Protein AF-D7C2W4-F1 (afdb_monomer)

Structure (mmCIF, N/CA/C/O backbone):
data_AF-D7C2W4-F1
#
_entry.id   AF-D7C2W4-F1
#
loop_
_atom_site.group_PDB
_atom_site.id
_atom_site.type_symbol
_atom_site.label_atom_id
_atom_site.label_alt_id
_atom_site.label_comp_id
_atom_site.label_asym_id
_atom_site.label_entity_id
_atom_site.label_seq_id
_atom_site.pdbx_PDB_ins_code
_atom_site.Cartn_x
_atom_site.Cartn_y
_atom_site.Cartn_z
_atom_site.occupancy
_atom_site.B_iso_or_equiv
_atom_site.auth_seq_id
_atom_site.auth_comp_id
_atom_site.auth_asym_id
_atom_site.auth_atom_id
_atom_site.pdbx_PDB_model_num
ATOM 1 N N . MET A 1 1 ? 2.433 -29.574 3.882 1.00 30.58 1 MET A N 1
ATOM 2 C CA . MET A 1 1 ? 3.858 -29.360 3.546 1.00 30.58 1 MET A CA 1
ATOM 3 C C . MET A 1 1 ? 4.180 -27.904 3.836 1.00 30.58 1 MET A C 1
ATOM 5 O O . MET A 1 1 ? 3.771 -27.047 3.065 1.00 30.58 1 MET A O 1
ATOM 9 N N . SER A 1 2 ? 4.820 -27.617 4.971 1.00 34.00 2 SER A N 1
ATOM 10 C CA . SER A 1 2 ? 5.251 -26.259 5.319 1.00 34.00 2 SER A CA 1
ATOM 11 C C . SER A 1 2 ? 6.522 -25.939 4.547 1.00 34.00 2 SER A C 1
ATOM 13 O O . SER A 1 2 ? 7.606 -26.386 4.912 1.00 34.00 2 SER A O 1
ATOM 15 N N . ALA A 1 3 ? 6.383 -25.214 3.438 1.00 36.75 3 ALA A N 1
ATOM 16 C CA . ALA A 1 3 ? 7.526 -24.566 2.820 1.00 36.75 3 ALA A CA 1
ATOM 17 C C . ALA A 1 3 ? 8.035 -23.517 3.812 1.00 36.75 3 ALA A C 1
ATOM 19 O O . ALA A 1 3 ? 7.289 -22.613 4.183 1.00 36.75 3 ALA A O 1
ATOM 20 N N . SER A 1 4 ? 9.279 -23.674 4.264 1.00 42.59 4 SER A N 1
ATOM 21 C CA . SER A 1 4 ? 10.029 -22.629 4.957 1.00 42.59 4 SER A CA 1
ATOM 22 C C . SER A 1 4 ? 9.944 -21.352 4.108 1.00 42.59 4 SER A C 1
ATOM 24 O O . SER A 1 4 ? 10.561 -21.260 3.045 1.00 42.59 4 SER A O 1
ATOM 26 N N . ARG A 1 5 ? 9.074 -20.412 4.505 1.00 52.00 5 ARG A N 1
ATOM 27 C CA . ARG A 1 5 ? 8.895 -19.122 3.828 1.00 52.00 5 ARG A CA 1
ATOM 28 C C . ARG A 1 5 ? 10.084 -18.252 4.220 1.00 52.00 5 ARG A C 1
ATOM 30 O O . ARG A 1 5 ? 10.086 -17.591 5.249 1.00 52.00 5 ARG A O 1
ATOM 37 N N . SER A 1 6 ? 11.134 -18.398 3.419 1.00 54.41 6 SER A N 1
ATOM 38 C CA . SER A 1 6 ? 12.443 -17.776 3.586 1.00 54.41 6 SER A CA 1
ATOM 39 C C . SER A 1 6 ? 12.387 -16.242 3.558 1.00 54.41 6 SER A C 1
ATOM 41 O O . SER A 1 6 ? 11.479 -15.636 2.992 1.00 54.41 6 SER A O 1
ATOM 43 N N . ILE A 1 7 ? 13.444 -15.665 4.128 1.00 55.28 7 ILE A N 1
ATOM 44 C CA . ILE A 1 7 ? 13.841 -14.258 4.277 1.00 55.28 7 ILE A CA 1
ATOM 45 C C . ILE A 1 7 ? 13.734 -13.416 2.991 1.00 55.28 7 ILE A C 1
ATOM 47 O O . ILE A 1 7 ? 13.634 -12.198 3.104 1.00 55.28 7 ILE A O 1
ATOM 51 N N . ASP A 1 8 ? 13.669 -14.059 1.823 1.00 70.06 8 ASP A N 1
ATOM 52 C CA . ASP A 1 8 ? 13.716 -13.446 0.490 1.00 70.06 8 ASP A CA 1
ATOM 53 C C . ASP A 1 8 ? 12.500 -13.800 -0.394 1.00 70.06 8 ASP A C 1
ATOM 55 O O . ASP A 1 8 ? 12.605 -13.926 -1.616 1.00 70.06 8 ASP A O 1
ATOM 59 N N . SER A 1 9 ? 11.321 -14.018 0.196 1.00 78.62 9 SER A N 1
ATOM 60 C CA . SER A 1 9 ? 10.117 -14.436 -0.545 1.00 78.62 9 SER A CA 1
ATOM 61 C C . SER A 1 9 ? 9.699 -13.468 -1.665 1.00 78.62 9 SER A C 1
ATOM 63 O O . SER A 1 9 ? 9.144 -13.913 -2.672 1.00 78.62 9 SER A O 1
ATOM 65 N N . TRP A 1 10 ? 10.044 -12.180 -1.563 1.00 85.31 10 TRP A N 1
ATOM 66 C CA . TRP A 1 10 ? 9.830 -11.192 -2.625 1.00 85.31 10 TRP A CA 1
ATOM 67 C C . TRP A 1 10 ? 10.613 -11.509 -3.915 1.00 85.31 10 TRP A C 1
ATOM 69 O O . TRP A 1 10 ? 10.126 -11.216 -5.004 1.00 85.31 10 TRP A O 1
ATOM 79 N N . GLN A 1 11 ? 11.777 -12.174 -3.837 1.00 85.75 11 GLN A N 1
ATOM 80 C CA . GLN A 1 11 ? 12.601 -12.519 -5.012 1.00 85.75 11 GLN A CA 1
ATOM 81 C C . GLN A 1 11 ? 11.909 -13.515 -5.954 1.00 85.75 11 GLN A C 1
ATOM 83 O O . GLN A 1 11 ? 12.292 -13.677 -7.114 1.00 85.75 11 GLN A O 1
ATOM 88 N N . GLN A 1 12 ? 10.893 -14.218 -5.455 1.00 86.88 12 GLN A N 1
ATOM 89 C CA . GLN A 1 12 ? 10.131 -15.199 -6.222 1.00 86.88 12 GLN A CA 1
ATOM 90 C C . GLN A 1 12 ? 8.934 -14.574 -6.950 1.00 86.88 12 GLN A C 1
ATOM 92 O O . GLN A 1 12 ? 8.284 -15.246 -7.756 1.00 86.88 12 GLN A O 1
ATOM 97 N N . VAL A 1 13 ? 8.635 -13.298 -6.695 1.00 88.31 13 VAL A N 1
ATOM 98 C CA . VAL A 1 13 ? 7.484 -12.605 -7.270 1.00 88.31 13 VAL A CA 1
ATOM 99 C C . VAL A 1 13 ? 7.771 -12.249 -8.724 1.00 88.31 13 VAL A C 1
ATOM 101 O O . VAL A 1 13 ? 8.472 -11.293 -9.015 1.00 88.31 13 VAL A O 1
ATOM 104 N N . LYS A 1 14 ? 7.207 -13.020 -9.657 1.00 88.06 14 LYS A N 1
ATOM 105 C CA . LYS A 1 14 ? 7.398 -12.818 -11.108 1.00 88.06 14 LYS A CA 1
ATOM 106 C C . LYS A 1 14 ? 6.118 -12.464 -11.864 1.00 88.06 14 LYS A C 1
ATOM 108 O O . LYS A 1 14 ? 6.144 -12.305 -13.079 1.00 88.06 14 LYS A O 1
ATOM 113 N N . SER A 1 15 ? 4.985 -12.400 -11.172 1.00 89.56 15 SER A N 1
ATOM 114 C CA . SER A 1 15 ? 3.666 -12.219 -11.779 1.00 89.56 15 SER A CA 1
ATOM 115 C C . SER A 1 15 ? 2.687 -11.592 -10.794 1.00 89.56 15 SER A C 1
ATOM 117 O O . SER A 1 15 ? 2.918 -11.631 -9.584 1.00 89.56 15 SER A O 1
ATOM 119 N N . ARG A 1 16 ? 1.547 -11.114 -11.307 1.00 90.38 16 ARG A N 1
ATOM 120 C CA . ARG A 1 16 ? 0.426 -10.624 -10.494 1.00 90.38 16 ARG A CA 1
ATOM 121 C C . ARG A 1 16 ? -0.010 -11.631 -9.428 1.00 90.38 16 ARG A C 1
ATOM 123 O O . ARG A 1 16 ? -0.173 -11.275 -8.269 1.00 90.38 16 ARG A O 1
ATOM 130 N N . GLN A 1 17 ? -0.147 -12.905 -9.805 1.00 90.25 17 GLN A N 1
ATOM 131 C CA . GLN A 1 17 ? -0.534 -13.967 -8.868 1.00 90.25 17 GLN A CA 1
ATOM 132 C C . GLN A 1 17 ? 0.556 -14.242 -7.822 1.00 90.25 17 GLN A C 1
ATOM 134 O O . GLN A 1 17 ? 0.249 -14.477 -6.657 1.00 90.25 17 GLN A O 1
ATOM 139 N N . GLY A 1 18 ? 1.834 -14.154 -8.210 1.00 91.56 18 GLY A N 1
ATOM 140 C CA . GLY A 1 18 ? 2.944 -14.216 -7.258 1.00 91.56 18 GLY A CA 1
ATOM 141 C C . GLY A 1 18 ? 2.918 -13.054 -6.262 1.00 91.56 18 GLY A C 1
ATOM 142 O O . GLY A 1 18 ? 3.154 -13.263 -5.076 1.00 91.56 18 GLY A O 1
ATOM 143 N N . PHE A 1 19 ? 2.574 -11.851 -6.725 1.00 92.12 19 PHE A N 1
ATOM 144 C CA . PHE A 1 19 ? 2.467 -10.667 -5.876 1.00 92.12 19 PHE A CA 1
ATOM 145 C C . PHE A 1 19 ? 1.274 -10.754 -4.914 1.00 92.12 19 PHE A C 1
ATOM 147 O O . PHE A 1 19 ? 1.441 -10.514 -3.722 1.00 92.12 19 PHE A O 1
ATOM 154 N N . ALA A 1 20 ? 0.105 -11.207 -5.378 1.00 92.12 20 ALA A N 1
ATOM 155 C CA . ALA A 1 20 ? -1.048 -11.473 -4.512 1.00 92.12 20 ALA A CA 1
ATOM 156 C C . ALA A 1 20 ? -0.730 -12.516 -3.421 1.00 92.12 20 ALA A C 1
ATOM 158 O O . ALA A 1 20 ? -1.073 -12.335 -2.250 1.00 92.12 20 ALA A O 1
ATOM 159 N N . ALA A 1 21 ? -0.017 -13.591 -3.777 1.00 92.19 21 ALA A N 1
ATOM 160 C CA . ALA A 1 21 ? 0.430 -14.593 -2.811 1.00 92.19 21 ALA A CA 1
ATOM 161 C C . ALA A 1 21 ? 1.436 -14.018 -1.798 1.00 92.19 21 ALA A C 1
ATOM 163 O O . ALA A 1 21 ? 1.406 -14.385 -0.622 1.00 92.19 21 ALA A O 1
ATOM 164 N N . TYR A 1 22 ? 2.303 -13.103 -2.238 1.00 92.38 22 TYR A N 1
ATOM 165 C CA . TYR A 1 22 ? 3.242 -12.400 -1.370 1.00 92.38 22 TYR A CA 1
ATOM 166 C C . TYR A 1 22 ? 2.536 -11.444 -0.396 1.00 92.38 22 TYR A C 1
ATOM 168 O O . TYR A 1 22 ? 2.820 -11.497 0.797 1.00 92.38 22 TYR A O 1
ATOM 176 N N . LEU A 1 23 ? 1.556 -10.657 -0.852 1.00 93.25 23 LEU A N 1
ATOM 177 C CA . LEU A 1 23 ? 0.717 -9.825 0.022 1.00 93.25 23 LEU A CA 1
ATOM 178 C C . LEU A 1 23 ? -0.034 -10.670 1.061 1.00 93.25 23 LEU A C 1
ATOM 180 O O . LEU A 1 23 ? -0.018 -10.348 2.245 1.00 93.25 23 LEU A O 1
ATOM 184 N N . SER A 1 24 ? -0.604 -11.806 0.644 1.00 92.19 24 SER A N 1
ATOM 185 C CA . SER A 1 24 ? -1.259 -12.754 1.561 1.00 92.19 24 SER A CA 1
ATOM 186 C C . SER A 1 24 ? -0.286 -13.305 2.608 1.00 92.19 24 SER A C 1
ATOM 188 O O . SER A 1 24 ? -0.649 -13.511 3.763 1.00 92.19 24 SER A O 1
ATOM 190 N N . PHE A 1 25 ? 0.967 -13.560 2.219 1.00 90.62 25 PHE A N 1
ATOM 191 C CA . PHE A 1 25 ? 2.012 -13.936 3.166 1.00 90.62 25 PHE A CA 1
ATOM 192 C C . PHE A 1 25 ? 2.306 -12.807 4.158 1.00 90.62 25 PHE A C 1
ATOM 194 O O . PHE A 1 25 ? 2.362 -13.087 5.352 1.00 90.62 25 PHE A O 1
ATOM 201 N N . LEU A 1 26 ? 2.455 -11.563 3.690 1.00 90.62 26 LEU A N 1
ATOM 202 C CA . LEU A 1 26 ? 2.695 -10.411 4.560 1.00 90.62 26 LEU A CA 1
ATOM 203 C C . LEU A 1 26 ? 1.539 -10.166 5.536 1.00 90.62 26 LEU A C 1
ATOM 205 O O . LEU A 1 26 ? 1.807 -9.827 6.682 1.00 90.62 26 LEU A O 1
ATOM 209 N N . ALA A 1 27 ? 0.287 -10.378 5.122 1.00 90.31 27 ALA A N 1
ATOM 210 C CA . ALA A 1 27 ? -0.876 -10.285 6.005 1.00 90.31 27 ALA A CA 1
ATOM 211 C C . ALA A 1 27 ? -0.781 -11.281 7.176 1.00 90.31 27 ALA A C 1
ATOM 213 O O . ALA A 1 27 ? -0.889 -10.889 8.334 1.00 90.31 27 ALA A O 1
ATOM 214 N N . VAL A 1 28 ? -0.480 -12.553 6.887 1.00 88.00 28 VAL A N 1
ATOM 215 C CA . VAL A 1 28 ? -0.304 -13.590 7.922 1.00 88.00 28 VAL A CA 1
ATOM 216 C C . VAL A 1 28 ? 0.910 -13.301 8.814 1.00 88.00 28 VAL A C 1
ATOM 218 O O . VAL A 1 28 ? 0.850 -13.486 10.026 1.00 88.00 28 VAL A O 1
ATOM 221 N N . ASP A 1 29 ? 2.017 -12.841 8.231 1.00 86.56 29 ASP A N 1
ATOM 222 C CA . ASP A 1 29 ? 3.242 -12.492 8.965 1.00 86.56 29 ASP A CA 1
ATOM 223 C C . ASP A 1 29 ? 3.021 -11.285 9.902 1.00 86.56 29 ASP A C 1
ATOM 225 O O . ASP A 1 29 ? 3.464 -11.290 11.051 1.00 86.56 29 ASP A O 1
ATOM 229 N N . CYS A 1 30 ? 2.267 -10.283 9.438 1.00 87.25 30 CYS A N 1
ATOM 230 C CA . CYS A 1 30 ? 1.789 -9.140 10.219 1.00 87.25 30 CYS A CA 1
ATOM 231 C C . CYS A 1 30 ? 0.919 -9.592 11.399 1.00 87.25 30 CYS A C 1
ATOM 233 O O . CYS A 1 30 ? 1.156 -9.174 12.534 1.00 87.25 30 CYS A O 1
ATOM 235 N N . GLU A 1 31 ? -0.048 -10.481 11.156 1.00 87.38 31 GLU A N 1
ATOM 236 C CA . GLU A 1 31 ? -0.972 -10.975 12.182 1.00 87.38 3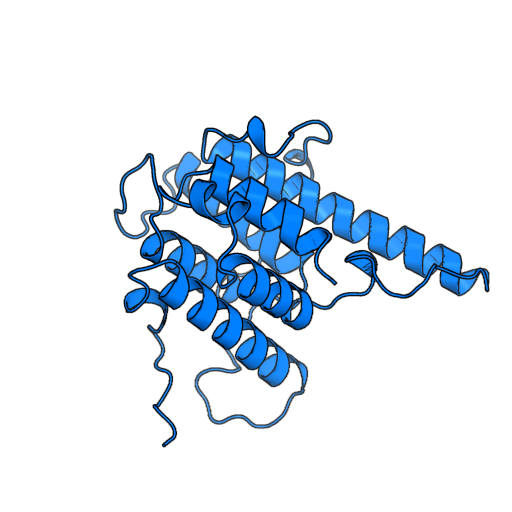1 GLU A CA 1
ATOM 237 C C . GLU A 1 31 ? -0.210 -11.724 13.282 1.00 87.38 31 GLU A C 1
ATOM 239 O O . GLU A 1 31 ? -0.378 -11.446 14.473 1.00 87.38 31 GLU A O 1
ATOM 244 N N . GLN A 1 32 ? 0.711 -12.607 12.884 1.00 83.44 32 GLN A N 1
ATOM 245 C CA . GLN A 1 32 ? 1.591 -13.317 13.810 1.00 83.44 32 GLN A CA 1
ATOM 246 C C . GLN A 1 32 ? 2.421 -12.342 14.646 1.00 83.44 32 GLN A C 1
ATOM 248 O O . GLN A 1 32 ? 2.460 -12.470 15.872 1.00 83.44 32 GLN A O 1
ATOM 253 N N . ALA A 1 33 ? 3.012 -11.321 14.017 1.00 79.25 33 ALA A N 1
ATOM 254 C CA . ALA A 1 33 ? 3.793 -10.318 14.728 1.00 79.25 33 ALA A CA 1
ATOM 255 C C . ALA A 1 33 ? 2.967 -9.496 15.727 1.00 79.25 33 ALA A C 1
ATOM 257 O O . ALA A 1 33 ? 3.461 -9.179 16.815 1.00 79.25 33 ALA A O 1
ATOM 258 N N . CYS A 1 34 ? 1.716 -9.176 15.397 1.00 78.62 34 CYS A N 1
ATOM 259 C CA . CYS A 1 34 ? 0.779 -8.485 16.284 1.00 78.62 34 CYS A CA 1
ATOM 260 C C . CYS A 1 34 ? 0.306 -9.361 17.452 1.00 78.62 34 CYS A C 1
ATOM 262 O O . CYS A 1 34 ? 0.159 -8.856 18.562 1.00 78.62 34 CYS A O 1
ATOM 264 N N . SER A 1 35 ? 0.108 -10.662 17.225 1.00 75.12 35 SER A N 1
ATOM 265 C CA . SER A 1 35 ? -0.422 -11.594 18.231 1.00 75.12 35 SER A CA 1
ATOM 266 C C . SER A 1 35 ? 0.542 -11.904 19.384 1.00 75.12 35 SER A C 1
ATOM 268 O O . SER A 1 35 ? 0.122 -12.466 20.395 1.00 75.12 35 SER A O 1
ATOM 270 N N . GLY A 1 36 ? 1.832 -11.571 19.246 1.00 62.69 36 GLY A N 1
ATOM 271 C CA . GLY A 1 36 ? 2.850 -11.857 20.261 1.00 62.69 36 GLY A CA 1
ATOM 272 C C . GLY A 1 36 ? 3.058 -13.352 20.530 1.00 62.69 36 GLY A C 1
ATOM 273 O O . GLY A 1 36 ? 3.712 -13.699 21.509 1.00 62.69 36 GLY A O 1
ATOM 274 N N . GLN A 1 37 ? 2.502 -14.234 19.691 1.00 56.16 37 GLN A N 1
ATOM 275 C CA . GLN A 1 37 ? 2.808 -15.656 19.742 1.00 56.16 37 GLN A CA 1
ATOM 276 C C . GLN A 1 37 ? 4.297 -15.841 19.448 1.00 56.16 37 GLN A C 1
ATOM 278 O O . GLN A 1 37 ? 4.822 -15.214 18.525 1.00 56.16 37 GLN A O 1
ATOM 283 N N . ASP A 1 38 ? 4.955 -16.694 20.237 1.00 48.78 38 ASP A N 1
ATOM 284 C CA . ASP A 1 38 ? 6.340 -17.140 20.054 1.00 48.78 38 ASP A CA 1
ATOM 285 C C . ASP A 1 38 ? 6.480 -17.885 18.714 1.00 48.78 38 ASP A C 1
ATOM 287 O O . ASP A 1 38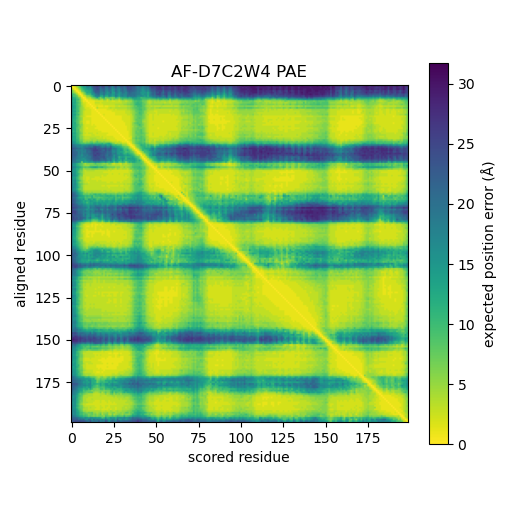 ? 6.623 -19.107 18.661 1.00 48.78 38 ASP A O 1
ATOM 291 N N . ALA A 1 39 ? 6.378 -17.175 17.594 1.00 50.16 39 ALA A N 1
ATOM 292 C CA . ALA A 1 39 ? 6.759 -17.728 16.314 1.00 50.16 39 ALA A CA 1
ATOM 293 C C . ALA A 1 39 ? 8.287 -17.773 16.285 1.00 50.16 39 ALA A C 1
ATOM 295 O O . ALA A 1 39 ? 8.960 -16.797 16.635 1.00 50.16 39 ALA A O 1
ATOM 296 N N . GLU A 1 40 ? 8.824 -18.935 15.911 1.00 48.72 40 GLU A N 1
ATOM 297 C CA . GLU A 1 40 ? 10.263 -19.158 15.857 1.00 48.72 40 GLU A CA 1
ATOM 298 C C . GLU A 1 40 ? 10.947 -18.012 15.089 1.00 48.72 40 GLU A C 1
ATOM 300 O O . GLU A 1 40 ? 10.524 -17.668 13.977 1.00 48.72 40 GLU A O 1
ATOM 305 N N . PRO A 1 41 ? 12.007 -17.403 15.654 1.00 46.06 41 PRO A N 1
ATOM 306 C CA . PRO A 1 41 ? 12.867 -16.496 14.910 1.00 46.06 41 PRO A CA 1
ATOM 307 C C . PRO A 1 41 ? 13.270 -17.167 13.585 1.00 46.06 41 PRO A C 1
ATOM 309 O O . PRO A 1 41 ? 13.744 -18.305 13.612 1.00 46.06 41 PRO A O 1
ATOM 312 N N . PRO A 1 42 ? 13.091 -16.491 12.431 1.00 50.94 42 PRO A N 1
ATOM 313 C CA . PRO A 1 42 ? 13.488 -15.092 12.266 1.00 50.94 42 PRO A CA 1
ATOM 314 C C . PRO A 1 42 ? 12.442 -14.155 11.620 1.00 50.94 42 PRO A C 1
ATOM 316 O O . PRO A 1 42 ? 12.816 -13.065 11.183 1.00 50.94 42 PRO A O 1
ATOM 319 N N . THR A 1 43 ? 11.168 -14.540 11.496 1.00 53.69 43 THR A N 1
ATOM 320 C CA . THR A 1 43 ? 10.177 -13.762 10.716 1.00 53.69 43 THR A CA 1
ATOM 321 C C . THR A 1 43 ? 9.452 -12.670 11.515 1.00 53.69 43 THR A C 1
ATOM 323 O O . THR A 1 43 ? 9.325 -11.550 11.025 1.00 53.69 43 THR A O 1
ATOM 326 N N . VAL A 1 44 ? 9.091 -12.917 12.779 1.00 51.22 44 VAL A N 1
ATOM 327 C CA . VAL A 1 44 ? 8.278 -11.984 13.595 1.00 51.22 44 VAL A CA 1
ATOM 328 C C . VAL A 1 44 ? 9.015 -10.704 14.024 1.00 51.22 44 VAL A C 1
ATOM 330 O O . VAL A 1 44 ? 8.400 -9.653 14.207 1.00 51.22 44 VAL A O 1
ATOM 333 N N . SER A 1 45 ? 10.346 -10.740 14.141 1.00 57.16 45 SER A N 1
ATOM 334 C CA . SER A 1 45 ? 11.165 -9.610 14.618 1.00 57.16 45 SER A CA 1
ATOM 335 C C . SER A 1 45 ? 11.435 -8.521 13.572 1.00 57.16 45 SER A C 1
ATOM 337 O O . SER A 1 45 ? 12.164 -7.570 13.850 1.00 57.16 45 SER A O 1
ATOM 339 N N . ARG A 1 46 ? 10.877 -8.650 12.365 1.00 66.50 46 ARG A N 1
ATOM 340 C CA . ARG A 1 46 ? 11.204 -7.785 11.225 1.00 66.50 46 ARG A CA 1
ATOM 341 C C . ARG A 1 46 ? 10.305 -6.570 11.070 1.00 66.50 46 ARG A C 1
ATOM 343 O O . ARG A 1 46 ? 10.751 -5.581 10.501 1.00 66.50 46 ARG A O 1
ATOM 350 N N . TRP A 1 47 ? 9.069 -6.629 11.554 1.00 81.38 47 TRP A N 1
ATOM 351 C CA . TRP A 1 47 ? 8.129 -5.521 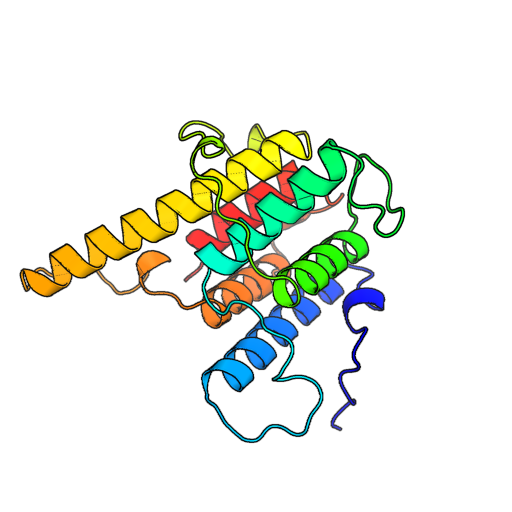11.401 1.00 81.38 47 TRP A CA 1
ATOM 352 C C . TRP A 1 47 ? 8.498 -4.364 12.325 1.00 81.38 47 TRP A C 1
ATOM 354 O O . TRP A 1 47 ? 8.378 -4.462 13.546 1.00 81.38 47 TRP A O 1
ATOM 364 N N . THR A 1 48 ? 8.920 -3.255 11.724 1.00 80.38 48 THR A N 1
ATOM 365 C CA . THR A 1 48 ? 9.230 -1.999 12.428 1.00 80.38 48 THR A CA 1
ATOM 366 C C . THR A 1 48 ? 8.008 -1.095 12.613 1.00 80.38 48 THR A C 1
ATOM 368 O O . THR A 1 48 ? 8.044 -0.171 13.422 1.00 80.38 48 THR A O 1
ATOM 371 N N . ASN A 1 49 ? 6.924 -1.368 11.884 1.00 78.94 49 ASN A N 1
ATOM 372 C CA . ASN A 1 49 ? 5.611 -0.737 11.992 1.00 78.94 49 ASN A CA 1
ATOM 373 C C . ASN A 1 49 ? 4.528 -1.801 11.748 1.00 78.94 49 ASN A C 1
ATOM 375 O O . ASN A 1 49 ? 4.811 -2.822 11.128 1.00 78.94 49 ASN A O 1
ATOM 379 N N . ARG A 1 50 ? 3.321 -1.612 12.289 1.00 86.81 50 ARG A N 1
ATOM 380 C CA . ARG A 1 50 ? 2.224 -2.604 12.210 1.00 86.81 50 ARG A CA 1
ATOM 381 C C . ARG A 1 50 ? 0.864 -1.954 11.933 1.00 86.81 50 ARG A C 1
ATOM 383 O O . ARG A 1 50 ? -0.180 -2.524 12.232 1.00 86.81 50 ARG A O 1
ATOM 390 N N . THR A 1 51 ? 0.888 -0.739 11.399 1.00 90.00 51 THR A N 1
ATOM 391 C CA . THR A 1 51 ? -0.290 0.075 11.089 1.00 90.00 51 THR A CA 1
ATOM 392 C C . THR A 1 51 ? -0.255 0.484 9.619 1.00 90.00 51 THR A C 1
ATOM 394 O O . THR A 1 51 ? 0.811 0.491 8.998 1.00 90.00 51 THR A O 1
ATOM 397 N N . ILE A 1 52 ? -1.419 0.799 9.046 1.00 91.50 52 ILE A N 1
ATOM 398 C CA . ILE A 1 52 ? -1.543 1.179 7.629 1.00 91.50 52 ILE A CA 1
ATOM 399 C C . ILE A 1 52 ? -0.795 2.491 7.363 1.00 91.50 52 ILE A C 1
ATOM 401 O O . ILE A 1 52 ? 0.024 2.551 6.447 1.00 91.50 52 ILE A O 1
ATOM 405 N N . ASP A 1 53 ? -0.987 3.510 8.205 1.00 91.50 53 ASP A N 1
ATOM 406 C CA . ASP A 1 53 ? -0.245 4.773 8.124 1.00 91.50 53 ASP A CA 1
ATOM 407 C C . ASP A 1 53 ? 1.267 4.565 8.283 1.00 91.50 53 ASP A C 1
ATOM 409 O O . ASP A 1 53 ? 2.051 5.151 7.539 1.00 91.50 53 ASP A O 1
ATOM 413 N N . GLY A 1 54 ? 1.689 3.686 9.197 1.00 91.06 54 GLY A N 1
ATOM 414 C CA . GLY A 1 54 ? 3.094 3.364 9.418 1.00 91.06 54 GLY A CA 1
ATOM 415 C C . GLY A 1 54 ? 3.744 2.760 8.174 1.00 91.06 54 GLY A C 1
ATOM 416 O O . GLY A 1 54 ? 4.840 3.177 7.791 1.00 91.06 54 GLY A O 1
ATOM 417 N N . LEU A 1 55 ? 3.053 1.833 7.503 1.00 91.62 55 LEU A N 1
ATOM 418 C CA . LEU A 1 55 ? 3.516 1.257 6.243 1.00 91.62 55 LEU A CA 1
ATOM 419 C C . LEU A 1 55 ? 3.594 2.336 5.152 1.00 91.62 55 LEU A C 1
ATOM 421 O O . LEU A 1 55 ? 4.620 2.465 4.482 1.00 91.62 55 LEU A O 1
ATOM 425 N N . LEU A 1 56 ? 2.544 3.145 4.996 1.00 92.88 56 LEU A N 1
ATOM 426 C CA . LEU A 1 56 ? 2.490 4.202 3.983 1.00 92.88 56 LEU A CA 1
ATOM 427 C C . LEU A 1 56 ? 3.602 5.244 4.191 1.00 92.88 56 LEU A C 1
ATOM 429 O O . LEU A 1 56 ? 4.309 5.571 3.240 1.00 92.88 56 LEU A O 1
ATOM 433 N N . TRP A 1 57 ? 3.851 5.695 5.424 1.00 91.75 57 TRP A N 1
ATOM 434 C CA . TRP A 1 57 ? 4.950 6.614 5.742 1.00 91.75 57 TRP A CA 1
ATOM 435 C C . TRP A 1 57 ? 6.337 5.991 5.552 1.00 91.75 57 TRP A C 1
ATOM 437 O O . TRP A 1 57 ? 7.269 6.669 5.110 1.00 91.75 57 TRP A O 1
ATOM 447 N N . GLY A 1 58 ? 6.496 4.696 5.837 1.00 89.81 58 GLY A N 1
ATOM 448 C CA . GLY A 1 58 ? 7.720 3.972 5.493 1.00 89.81 58 GLY A CA 1
ATOM 449 C C . GLY A 1 58 ? 7.963 3.962 3.981 1.00 89.81 58 GLY A C 1
ATOM 450 O O . GLY A 1 58 ? 9.087 4.184 3.526 1.00 89.81 58 GLY A O 1
ATOM 451 N N . TRP A 1 59 ? 6.901 3.814 3.191 1.00 90.06 59 TRP A N 1
ATOM 452 C CA . TRP A 1 59 ? 6.976 3.875 1.734 1.00 90.06 59 TRP A CA 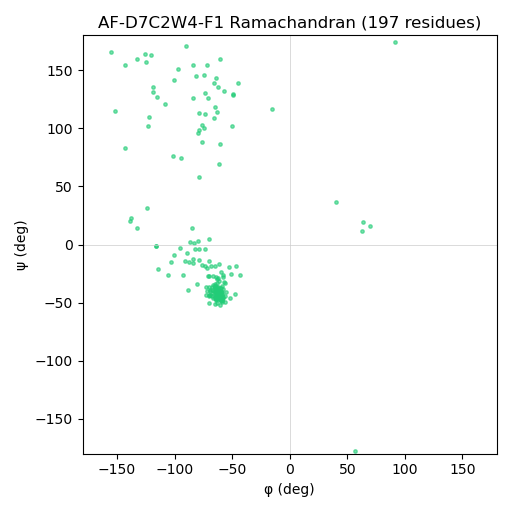1
ATOM 453 C C . TRP A 1 59 ? 7.276 5.288 1.212 1.00 90.06 59 TRP A C 1
ATOM 455 O O . TRP A 1 59 ? 8.118 5.448 0.327 1.00 90.06 59 TRP A O 1
ATOM 465 N N . VAL A 1 60 ? 6.687 6.331 1.809 1.00 89.88 60 VAL A N 1
ATOM 466 C CA . VAL A 1 60 ? 7.003 7.745 1.520 1.00 89.88 60 VAL A CA 1
ATOM 467 C C . VAL A 1 60 ? 8.492 8.032 1.720 1.00 89.88 60 VAL A C 1
ATOM 469 O O . VAL A 1 60 ? 9.122 8.681 0.877 1.00 89.88 60 VAL A O 1
ATOM 472 N N . ARG A 1 61 ? 9.068 7.535 2.821 1.00 87.00 61 ARG A N 1
ATOM 473 C CA . ARG A 1 61 ? 10.498 7.669 3.120 1.00 87.00 61 ARG A CA 1
ATOM 474 C C . ARG A 1 61 ? 11.356 6.980 2.059 1.00 87.00 61 ARG A C 1
ATOM 476 O O . ARG A 1 61 ? 12.302 7.593 1.569 1.00 87.00 61 ARG A O 1
ATOM 483 N N . LEU A 1 62 ? 11.008 5.746 1.692 1.00 86.50 62 LEU A N 1
ATOM 484 C CA . LEU A 1 62 ? 11.716 4.969 0.672 1.00 86.50 62 LEU A CA 1
ATOM 485 C C . LEU A 1 62 ? 11.733 5.690 -0.687 1.00 86.50 62 LEU A C 1
ATOM 487 O O . LEU A 1 62 ? 12.780 5.825 -1.322 1.00 86.50 62 LEU A O 1
ATOM 491 N N . LEU A 1 63 ? 10.576 6.197 -1.123 1.00 85.38 63 LEU A N 1
ATOM 492 C CA . LEU A 1 63 ? 10.455 6.932 -2.384 1.00 85.38 63 LEU A CA 1
ATOM 493 C C . LEU A 1 63 ? 11.250 8.247 -2.356 1.00 85.38 63 LEU A C 1
ATOM 495 O O . LEU A 1 63 ? 11.879 8.595 -3.353 1.00 85.38 63 LEU A O 1
ATOM 499 N N . GLY A 1 64 ? 11.291 8.942 -1.215 1.00 81.69 64 GLY A N 1
ATOM 500 C CA . GLY A 1 64 ? 12.099 10.153 -1.033 1.00 81.69 64 GLY A CA 1
ATOM 501 C C . GLY A 1 64 ? 13.601 9.892 -1.111 1.00 81.69 64 GLY A C 1
ATOM 502 O O . GLY A 1 64 ? 14.305 10.583 -1.843 1.00 81.69 64 GLY A O 1
ATOM 503 N N . GLY A 1 65 ? 14.082 8.842 -0.438 1.00 74.75 65 GLY A N 1
ATOM 504 C CA . GLY A 1 65 ? 15.493 8.449 -0.476 1.00 74.75 65 GLY A CA 1
ATOM 505 C C . GLY A 1 65 ? 15.991 8.156 -1.895 1.00 74.75 65 GLY A C 1
ATOM 506 O O . GLY A 1 65 ? 17.094 8.569 -2.262 1.00 74.75 65 GLY A O 1
ATOM 507 N N . ARG A 1 66 ? 15.143 7.532 -2.727 1.00 70.25 66 ARG A N 1
ATOM 508 C CA . ARG A 1 66 ? 15.411 7.335 -4.162 1.00 70.25 66 ARG A CA 1
ATOM 509 C C . ARG A 1 66 ? 15.499 8.651 -4.935 1.00 70.25 66 ARG A C 1
ATOM 511 O O . ARG A 1 66 ? 16.391 8.801 -5.764 1.00 70.25 66 ARG A O 1
ATOM 518 N N . LEU A 1 67 ? 14.586 9.592 -4.684 1.00 69.75 67 LEU A N 1
ATOM 519 C CA . LEU A 1 67 ? 14.572 10.893 -5.367 1.00 69.75 67 LEU A CA 1
ATOM 520 C C . LEU A 1 67 ? 15.813 11.733 -5.042 1.00 69.75 67 LEU A C 1
ATOM 522 O O . LEU A 1 67 ? 16.342 12.396 -5.931 1.00 69.75 67 LEU A O 1
ATOM 526 N N . ASP A 1 68 ? 16.292 11.660 -3.802 1.00 76.12 68 ASP A N 1
ATOM 527 C CA . ASP A 1 68 ? 17.469 12.402 -3.339 1.00 76.12 68 ASP A CA 1
ATOM 528 C C . ASP A 1 68 ? 18.792 11.652 -3.606 1.00 76.12 68 ASP A C 1
ATOM 530 O O . ASP A 1 68 ? 19.867 12.129 -3.241 1.00 76.12 68 ASP A O 1
ATOM 534 N N . GLY A 1 69 ? 18.734 10.471 -4.241 1.00 66.25 69 GLY A N 1
ATOM 535 C CA . GLY A 1 69 ? 19.904 9.653 -4.587 1.00 66.25 69 GLY A CA 1
ATOM 536 C C . GLY A 1 69 ? 20.615 9.019 -3.386 1.00 66.25 69 GLY A C 1
ATOM 537 O O . GLY A 1 69 ? 21.757 8.580 -3.508 1.00 66.25 69 GLY A O 1
ATOM 538 N N . THR A 1 70 ? 19.959 8.984 -2.226 1.00 64.19 70 THR A N 1
ATOM 539 C CA . THR A 1 70 ? 20.518 8.462 -0.966 1.00 64.19 70 THR A CA 1
ATOM 540 C C . THR A 1 70 ? 20.241 6.977 -0.755 1.00 64.19 70 THR A C 1
ATOM 542 O O . THR A 1 70 ? 20.895 6.358 0.082 1.00 64.19 70 THR A O 1
ATOM 545 N N . ASP A 1 71 ? 19.321 6.398 -1.532 1.00 64.56 71 ASP A N 1
ATOM 546 C CA . ASP A 1 71 ? 18.946 4.989 -1.448 1.00 64.56 71 ASP A CA 1
ATOM 547 C C . ASP A 1 71 ? 19.135 4.290 -2.806 1.00 64.56 71 ASP A C 1
ATOM 549 O O . ASP A 1 71 ? 18.346 4.456 -3.741 1.00 64.56 71 ASP A O 1
ATOM 553 N N . LEU A 1 72 ? 20.232 3.536 -2.933 1.00 53.94 72 LEU A N 1
ATOM 554 C CA . LEU A 1 72 ? 20.583 2.748 -4.119 1.00 53.94 72 LEU A CA 1
ATOM 555 C C . LEU A 1 72 ? 20.080 1.314 -3.941 1.00 53.94 72 LEU A C 1
ATOM 557 O O . LEU A 1 72 ? 20.856 0.402 -3.655 1.00 53.94 72 LEU A O 1
ATOM 561 N N . LEU A 1 73 ? 18.775 1.103 -4.076 1.00 52.84 73 LEU A N 1
ATOM 562 C CA . LEU A 1 73 ? 18.213 -0.247 -4.037 1.00 52.84 73 LEU A CA 1
ATOM 563 C C . LEU A 1 73 ? 17.986 -0.812 -5.439 1.00 52.84 73 LEU A C 1
ATOM 565 O O . LEU A 1 73 ? 17.728 -0.051 -6.368 1.00 52.84 73 LEU A O 1
ATOM 569 N N . HIS A 1 74 ? 18.075 -2.148 -5.527 1.00 47.84 74 HIS A N 1
ATOM 570 C CA . HIS A 1 74 ? 18.004 -3.015 -6.715 1.00 47.84 74 HIS A CA 1
ATOM 571 C C . HIS A 1 74 ? 17.440 -2.335 -7.973 1.00 47.84 74 HIS A C 1
ATOM 573 O O . HIS A 1 74 ? 16.277 -1.923 -7.999 1.00 47.84 74 HIS A O 1
ATOM 579 N N . GLU A 1 75 ? 18.288 -2.242 -9.004 1.00 45.06 75 GLU A N 1
ATOM 580 C CA . GLU A 1 75 ? 17.952 -1.735 -10.335 1.00 45.06 75 GLU A CA 1
ATOM 581 C C . GLU A 1 75 ? 16.848 -2.588 -10.981 1.00 45.06 75 GLU A C 1
ATOM 583 O O . GLU A 1 75 ? 17.102 -3.515 -11.744 1.00 45.06 75 GLU A O 1
ATOM 588 N N . GLU A 1 76 ? 15.598 -2.247 -10.696 1.00 53.38 76 GLU A N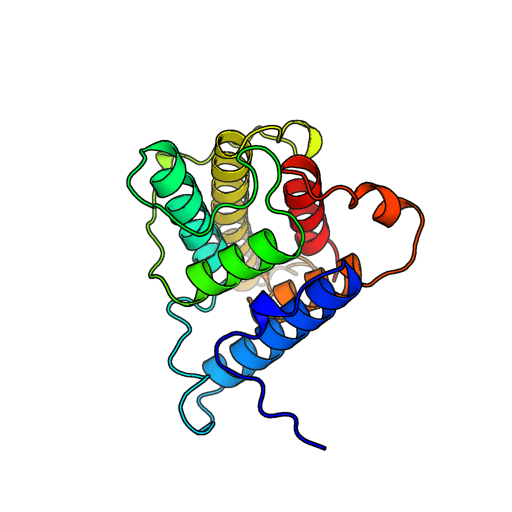 1
ATOM 589 C CA . GLU A 1 76 ? 14.509 -2.396 -11.653 1.00 53.38 76 GLU A CA 1
ATOM 590 C C . GLU A 1 76 ? 14.238 -1.018 -12.256 1.00 53.38 76 GLU A C 1
ATOM 592 O O . GLU A 1 76 ? 14.403 0.005 -11.584 1.00 53.38 76 GLU A O 1
ATOM 597 N N . ALA A 1 77 ? 13.937 -1.004 -13.556 1.00 49.94 77 ALA A N 1
ATOM 598 C CA . ALA A 1 77 ? 14.011 0.168 -14.417 1.00 49.94 77 ALA A CA 1
ATOM 599 C C . ALA A 1 77 ? 13.400 1.439 -13.771 1.00 49.94 77 ALA A C 1
ATOM 601 O O . ALA A 1 77 ? 12.337 1.352 -13.147 1.00 49.94 77 ALA A O 1
ATOM 602 N N . PRO A 1 78 ? 14.034 2.622 -13.930 1.00 50.69 78 PRO A N 1
ATOM 603 C CA . PRO A 1 78 ? 13.634 3.873 -13.272 1.00 50.69 78 PRO A CA 1
ATOM 604 C C . PRO A 1 78 ? 12.157 4.264 -13.465 1.00 50.69 78 PRO A C 1
ATOM 606 O O . PRO A 1 78 ? 11.618 5.080 -12.717 1.00 50.69 78 PRO A O 1
ATOM 609 N N . ASP A 1 79 ? 11.502 3.698 -14.476 1.00 52.69 79 ASP A N 1
ATOM 610 C CA . ASP A 1 79 ? 10.142 3.982 -14.895 1.00 52.69 79 ASP A CA 1
ATOM 611 C C . ASP A 1 79 ? 9.103 2.925 -14.475 1.00 52.69 79 ASP A C 1
ATOM 613 O O . ASP A 1 79 ? 7.908 3.230 -14.538 1.00 52.69 79 ASP A O 1
ATOM 617 N N . ARG A 1 80 ? 9.489 1.706 -14.051 1.00 58.75 80 ARG A N 1
ATOM 618 C CA . ARG A 1 80 ? 8.536 0.622 -13.722 1.00 58.75 80 ARG A CA 1
ATOM 619 C C . ARG A 1 80 ? 9.099 -0.339 -12.672 1.00 58.75 80 ARG A C 1
ATOM 621 O O . ARG A 1 80 ? 10.025 -1.083 -12.983 1.00 58.75 80 ARG A O 1
ATOM 628 N N . PRO A 1 81 ? 8.504 -0.420 -11.470 1.00 66.56 81 PRO A N 1
ATOM 629 C CA . PRO A 1 81 ? 9.007 -1.293 -10.418 1.00 66.56 81 PRO A CA 1
ATOM 630 C C . PRO A 1 81 ? 8.731 -2.778 -10.665 1.00 66.56 81 PRO A C 1
ATOM 632 O O . PRO A 1 81 ? 9.107 -3.568 -9.819 1.00 66.56 81 PRO A O 1
ATOM 635 N N . GLY A 1 82 ? 8.016 -3.168 -11.730 1.00 83.00 82 GLY A N 1
ATOM 636 C CA . GLY A 1 82 ? 7.628 -4.565 -11.943 1.00 83.00 82 GLY A CA 1
ATOM 637 C C . GLY A 1 82 ? 6.836 -5.161 -10.767 1.00 83.00 82 GLY A C 1
ATOM 638 O O . GLY A 1 82 ? 6.513 -4.492 -9.787 1.00 83.00 82 GLY A O 1
ATOM 639 N N . TRP A 1 83 ? 6.488 -6.446 -10.851 1.00 87.69 83 TRP A N 1
ATOM 640 C CA . TRP A 1 83 ? 5.898 -7.144 -9.700 1.00 87.69 83 TRP A CA 1
ATOM 641 C C . TRP A 1 83 ? 6.948 -7.427 -8.617 1.00 87.69 83 TRP A C 1
ATOM 643 O O . TRP A 1 83 ? 6.654 -7.334 -7.425 1.00 87.69 83 TRP A O 1
ATOM 653 N N . GLN A 1 84 ? 8.174 -7.749 -9.036 1.00 87.44 84 GLN A N 1
ATOM 654 C CA . GLN A 1 84 ? 9.278 -8.078 -8.141 1.00 87.44 84 GLN A CA 1
ATOM 655 C C . GLN A 1 84 ? 9.776 -6.846 -7.378 1.00 87.44 84 GLN A C 1
ATOM 657 O O . GLN A 1 84 ? 9.845 -6.887 -6.149 1.00 87.44 84 GLN A O 1
ATOM 662 N N . GLY A 1 85 ? 10.053 -5.733 -8.058 1.00 85.75 85 GLY A N 1
ATOM 663 C CA . GLY A 1 85 ? 10.478 -4.500 -7.404 1.00 85.75 85 GLY A CA 1
ATOM 664 C C . GLY A 1 85 ? 9.386 -3.867 -6.538 1.00 85.75 85 GLY A C 1
ATOM 665 O O . GLY A 1 85 ? 9.709 -3.235 -5.533 1.00 85.75 85 GLY A O 1
ATOM 666 N N . LEU A 1 86 ? 8.098 -4.080 -6.837 1.00 88.88 86 LEU A N 1
ATOM 667 C CA . LEU A 1 86 ? 7.009 -3.711 -5.923 1.00 88.88 86 LEU A CA 1
ATOM 668 C C . LEU A 1 86 ? 7.029 -4.562 -4.640 1.00 88.88 86 LEU A C 1
ATOM 670 O O . LEU A 1 86 ? 6.952 -4.018 -3.538 1.00 88.88 86 LEU A O 1
ATOM 674 N N . ALA A 1 87 ? 7.197 -5.883 -4.761 1.00 89.56 87 ALA A N 1
ATOM 675 C CA . ALA A 1 87 ? 7.344 -6.775 -3.608 1.00 89.56 87 ALA A CA 1
ATOM 676 C C . ALA A 1 87 ? 8.572 -6.424 -2.752 1.00 89.56 87 ALA A C 1
ATOM 678 O O . ALA A 1 87 ? 8.495 -6.421 -1.523 1.00 89.56 87 ALA A O 1
ATOM 679 N N . TYR A 1 88 ? 9.680 -6.075 -3.405 1.00 86.75 88 TYR A N 1
ATOM 680 C CA . TYR A 1 88 ? 10.907 -5.619 -2.764 1.00 86.75 88 TYR A CA 1
ATOM 681 C C . TYR A 1 88 ? 10.716 -4.318 -1.970 1.00 86.75 88 TYR A C 1
ATOM 683 O O . TYR A 1 88 ? 11.192 -4.201 -0.839 1.00 86.75 88 TYR A O 1
ATOM 691 N N . GLN A 1 89 ? 10.000 -3.338 -2.534 1.00 87.69 89 GLN A N 1
ATOM 692 C CA . GLN A 1 89 ? 9.686 -2.097 -1.821 1.00 87.69 89 GLN A CA 1
ATOM 693 C C . GLN A 1 89 ? 8.896 -2.388 -0.545 1.00 87.69 89 GLN A C 1
ATOM 695 O O . GLN A 1 89 ? 9.273 -1.904 0.518 1.00 87.69 89 GLN A O 1
ATOM 700 N N . LEU A 1 90 ? 7.868 -3.240 -0.615 1.00 90.06 90 LEU A N 1
ATOM 701 C CA . LEU A 1 90 ? 7.102 -3.641 0.569 1.00 90.06 90 LEU A CA 1
ATOM 702 C C . LEU A 1 90 ? 7.963 -4.384 1.603 1.00 90.06 90 LEU A C 1
ATOM 704 O O . LEU A 1 90 ? 7.824 -4.136 2.800 1.00 90.06 90 LEU A O 1
ATOM 708 N N . ASP A 1 91 ? 8.881 -5.248 1.157 1.00 87.88 91 ASP A N 1
ATOM 709 C CA . ASP A 1 91 ? 9.838 -5.931 2.041 1.00 87.88 91 ASP A CA 1
ATOM 710 C C . ASP A 1 91 ? 10.775 -4.951 2.770 1.00 87.88 91 ASP A C 1
ATOM 712 O O . ASP A 1 91 ? 11.059 -5.086 3.963 1.00 87.88 91 ASP A O 1
ATOM 716 N N . THR A 1 92 ? 11.224 -3.918 2.063 1.00 85.81 92 THR A N 1
ATOM 717 C CA . THR A 1 92 ? 12.086 -2.873 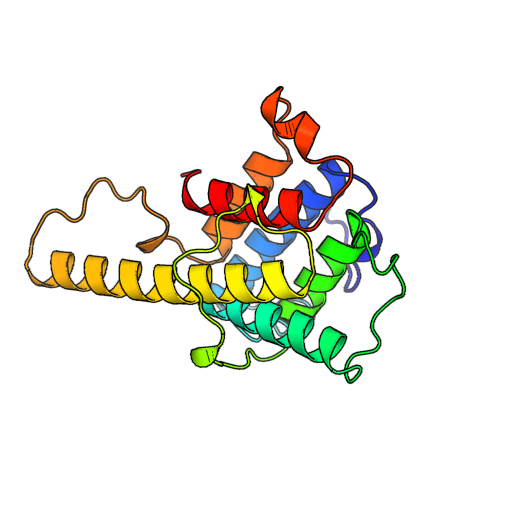2.627 1.00 85.81 92 THR A CA 1
ATOM 718 C C . THR A 1 92 ? 11.314 -2.008 3.623 1.00 85.81 92 THR A C 1
ATOM 720 O O . THR A 1 92 ? 11.798 -1.720 4.719 1.00 85.81 92 THR A O 1
ATOM 723 N N . VAL A 1 93 ? 10.084 -1.623 3.275 1.00 88.00 93 VAL A N 1
ATOM 724 C CA . VAL A 1 93 ? 9.223 -0.778 4.112 1.00 88.00 93 VAL A CA 1
ATOM 725 C C . VAL A 1 93 ? 8.845 -1.477 5.414 1.00 88.00 93 VAL A C 1
ATOM 727 O O . VAL A 1 93 ? 8.909 -0.852 6.471 1.00 88.00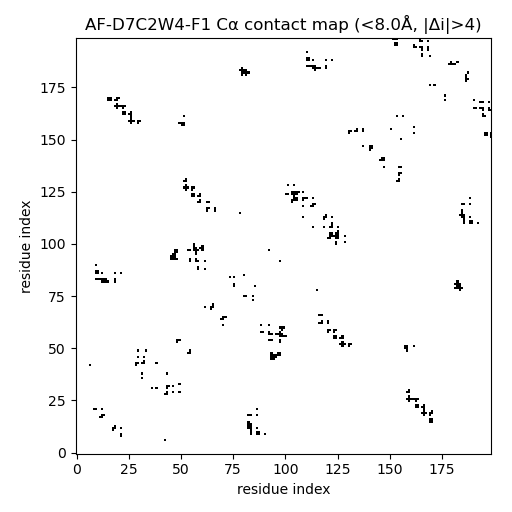 93 VAL A O 1
ATOM 730 N N . ARG A 1 94 ? 8.506 -2.775 5.390 1.00 85.88 94 ARG A N 1
ATOM 731 C CA . ARG A 1 94 ? 8.184 -3.502 6.633 1.00 85.88 94 ARG A CA 1
ATOM 732 C C . ARG A 1 94 ? 9.364 -3.544 7.611 1.00 85.88 94 ARG A C 1
ATOM 734 O O . ARG A 1 94 ? 9.156 -3.521 8.824 1.00 85.88 94 ARG A O 1
ATOM 741 N N . THR A 1 95 ? 10.595 -3.560 7.096 1.00 82.06 95 THR A N 1
ATOM 742 C CA . THR A 1 95 ? 11.830 -3.707 7.887 1.00 82.06 95 THR A CA 1
ATOM 743 C C . THR A 1 95 ? 12.518 -2.395 8.252 1.00 82.06 95 THR A C 1
ATOM 745 O O . THR A 1 95 ? 13.492 -2.409 9.004 1.00 82.06 95 THR A O 1
ATOM 748 N N . THR A 1 96 ? 11.998 -1.258 7.789 1.00 76.81 96 THR A N 1
ATOM 749 C CA . THR A 1 96 ? 12.604 0.060 8.005 1.00 76.81 96 THR A CA 1
ATOM 750 C C . THR A 1 96 ? 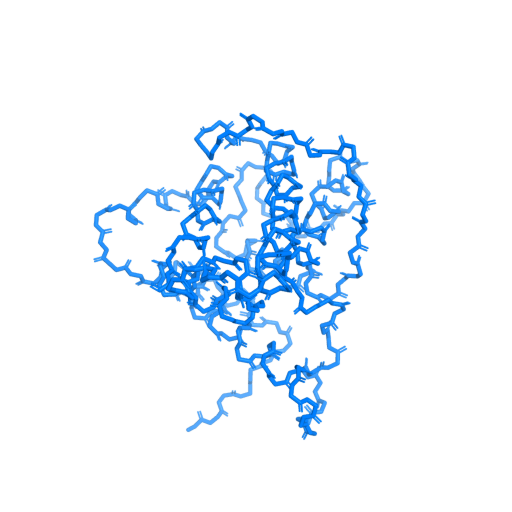11.666 0.971 8.783 1.00 76.81 96 THR A C 1
ATOM 752 O O . THR A 1 96 ? 10.507 1.145 8.414 1.00 76.81 96 THR A O 1
ATOM 755 N N . SER A 1 97 ? 12.178 1.619 9.835 1.00 75.25 97 SER A N 1
ATOM 756 C CA . SER A 1 97 ? 11.374 2.543 10.638 1.00 75.25 97 SER A CA 1
ATOM 757 C C . SER A 1 97 ? 10.777 3.671 9.782 1.00 75.25 97 SER A C 1
ATOM 759 O O . SER A 1 97 ? 11.518 4.324 9.028 1.00 75.25 97 SER A O 1
ATOM 761 N N . PRO A 1 98 ? 9.470 3.957 9.923 1.00 73.62 98 PRO A N 1
ATOM 762 C CA . PRO A 1 98 ? 8.827 5.017 9.162 1.00 73.62 98 PRO A CA 1
ATOM 763 C C . PRO A 1 98 ? 9.421 6.382 9.520 1.00 73.62 98 PRO A C 1
ATOM 765 O O . PRO A 1 98 ? 9.792 6.643 10.665 1.00 73.62 98 PRO A O 1
ATOM 768 N N . GLY A 1 99 ? 9.547 7.250 8.517 1.00 70.50 99 GLY A N 1
ATOM 769 C CA . GLY A 1 99 ? 9.880 8.660 8.706 1.00 70.50 99 GLY A CA 1
ATOM 770 C C . GLY A 1 99 ? 8.642 9.499 8.420 1.00 70.50 99 GLY A C 1
ATOM 771 O O . GLY A 1 99 ? 8.112 9.426 7.316 1.00 70.50 99 GLY A O 1
ATOM 772 N N . LEU A 1 100 ? 8.178 10.278 9.397 1.00 70.69 100 LEU A N 1
ATOM 773 C CA . LEU A 1 100 ? 7.008 11.140 9.229 1.00 70.69 100 LEU A CA 1
ATOM 774 C C . LEU A 1 100 ? 7.416 12.465 8.582 1.00 70.69 100 LEU A C 1
ATOM 776 O O . LEU A 1 100 ? 8.292 13.165 9.092 1.00 70.69 100 LEU A O 1
ATOM 780 N N . ASN A 1 101 ? 6.759 12.829 7.481 1.00 73.12 101 ASN A N 1
ATOM 781 C CA . ASN A 1 101 ? 6.895 14.150 6.874 1.00 73.12 101 ASN A CA 1
ATOM 782 C C . ASN A 1 101 ? 5.551 14.631 6.312 1.00 73.12 101 ASN A C 1
ATOM 784 O O . ASN A 1 101 ? 5.274 14.521 5.118 1.00 73.12 101 ASN A O 1
ATOM 788 N N . PHE A 1 102 ? 4.730 15.199 7.194 1.00 68.00 102 PHE A N 1
ATOM 789 C CA . PHE A 1 102 ? 3.381 15.681 6.882 1.00 68.00 102 PHE A CA 1
ATOM 790 C C . PHE A 1 102 ? 3.335 16.798 5.827 1.00 68.00 102 PHE A C 1
ATOM 792 O O . PHE A 1 102 ? 2.287 17.028 5.237 1.00 68.00 102 PHE A O 1
ATOM 799 N N . VAL A 1 103 ? 4.460 17.464 5.536 1.00 74.50 103 VAL A N 1
ATOM 800 C CA . VAL A 1 103 ? 4.544 18.512 4.499 1.00 74.50 103 VAL A CA 1
ATOM 801 C C . VAL A 1 103 ? 4.373 17.935 3.086 1.00 74.50 103 VAL A C 1
ATOM 803 O O . VAL A 1 103 ? 4.087 18.673 2.149 1.00 74.50 103 VAL A O 1
ATOM 806 N N . LEU A 1 104 ? 4.552 16.620 2.916 1.00 75.81 104 LEU A N 1
ATOM 807 C CA . LEU A 1 104 ? 4.447 15.947 1.619 1.00 75.81 104 LEU A CA 1
ATOM 808 C C . LEU A 1 104 ? 3.017 15.571 1.215 1.00 75.81 104 LEU A C 1
ATOM 810 O O . LEU A 1 104 ? 2.814 15.242 0.047 1.00 75.81 104 LEU A O 1
ATOM 814 N N . ALA A 1 105 ? 2.060 15.577 2.145 1.00 72.94 105 ALA A N 1
ATOM 815 C CA . ALA A 1 105 ? 0.680 15.219 1.842 1.00 72.94 105 ALA A CA 1
ATOM 816 C C . ALA A 1 105 ? 0.025 16.316 0.988 1.00 72.94 105 ALA A C 1
ATOM 818 O O . ALA A 1 105 ? 0.024 17.489 1.364 1.00 72.94 105 ALA A O 1
ATOM 819 N N . ASP A 1 106 ? -0.532 15.925 -0.157 1.00 71.94 106 ASP A N 1
ATOM 820 C CA . ASP A 1 106 ? -1.269 16.805 -1.064 1.00 71.94 106 ASP A CA 1
ATOM 821 C C . ASP A 1 106 ? -2.686 16.251 -1.245 1.00 71.94 106 ASP A C 1
ATOM 823 O O . ASP A 1 106 ? -2.885 15.193 -1.849 1.00 71.94 106 ASP A O 1
ATOM 827 N N . SER A 1 107 ? -3.682 16.947 -0.696 1.00 61.22 107 SER A N 1
ATOM 828 C CA . SER A 1 107 ? -5.070 16.477 -0.632 1.00 61.22 107 SER A CA 1
ATOM 829 C C . SER A 1 107 ? -5.793 16.436 -1.987 1.00 61.22 107 SER A C 1
ATOM 831 O O . SER A 1 107 ? -6.992 16.180 -2.006 1.00 61.22 107 SER A O 1
ATOM 833 N N . GLY A 1 108 ? -5.109 16.728 -3.101 1.00 67.19 108 GLY A N 1
ATOM 834 C CA . GLY A 1 108 ? -5.700 16.757 -4.443 1.00 67.19 108 GLY A CA 1
ATOM 835 C C . GLY A 1 108 ? -5.175 15.729 -5.447 1.00 67.19 108 GLY A C 1
ATOM 836 O O . GLY A 1 108 ? -5.648 15.748 -6.574 1.00 67.19 108 GLY A O 1
ATOM 837 N N . THR A 1 109 ? -4.204 14.874 -5.100 1.00 77.06 109 THR A N 1
ATOM 838 C CA . THR A 1 109 ? -3.652 13.909 -6.076 1.00 77.06 109 THR A CA 1
ATOM 839 C C . THR A 1 109 ? -4.581 12.708 -6.242 1.00 77.06 109 THR A C 1
ATOM 841 O O . THR A 1 109 ? -4.715 11.898 -5.323 1.00 77.06 109 THR A O 1
ATOM 844 N N . GLU A 1 110 ? -5.175 12.556 -7.424 1.00 84.44 110 GLU A N 1
ATOM 845 C CA . GLU A 1 110 ? -5.992 11.387 -7.768 1.00 84.44 110 GLU A CA 1
ATOM 846 C C . GLU A 1 110 ? -5.124 10.209 -8.266 1.00 84.44 110 GLU A C 1
ATOM 848 O O . GLU A 1 110 ? -4.023 10.414 -8.796 1.00 84.44 110 GLU A O 1
ATOM 853 N N . PRO A 1 111 ? -5.575 8.943 -8.133 1.00 82.88 111 PRO A N 1
ATOM 854 C CA . PRO A 1 111 ? -4.786 7.777 -8.542 1.00 82.88 111 PRO A CA 1
ATOM 855 C C . PRO A 1 111 ? -4.342 7.788 -10.013 1.00 82.88 111 PRO A C 1
ATOM 857 O O . PRO A 1 111 ? -3.278 7.266 -10.351 1.00 82.88 111 PRO A O 1
ATOM 860 N N . ASP A 1 112 ? -5.154 8.350 -10.910 1.00 84.62 112 ASP A N 1
ATOM 861 C CA . ASP A 1 112 ? -4.894 8.430 -12.349 1.00 84.62 112 ASP A CA 1
ATOM 862 C C . ASP A 1 112 ? -3.863 9.511 -12.727 1.00 84.62 112 ASP A C 1
ATOM 864 O O . ASP A 1 112 ? -3.234 9.425 -13.794 1.00 84.62 112 ASP A O 1
ATOM 868 N N . GLU A 1 113 ? -3.600 10.454 -11.824 1.00 86.12 113 GLU A N 1
ATOM 869 C CA . GLU A 1 113 ? -2.589 11.506 -11.958 1.00 86.12 113 GLU A CA 1
ATOM 870 C C . GLU A 1 113 ? -1.180 11.038 -11.551 1.00 86.12 113 GLU A C 1
ATOM 872 O O . GLU A 1 113 ? -0.183 11.681 -11.896 1.00 86.12 113 GLU A O 1
ATOM 877 N N . VAL A 1 114 ? -1.061 9.877 -10.896 1.00 87.50 114 VAL A N 1
ATOM 878 C CA . VAL A 1 114 ? 0.218 9.332 -10.421 1.00 87.50 114 VAL A CA 1
ATOM 879 C C . VAL A 1 114 ? 1.047 8.771 -11.580 1.00 87.50 114 VAL A C 1
ATOM 881 O O . VAL A 1 114 ? 0.839 7.649 -12.039 1.00 87.50 114 VAL A O 1
ATOM 884 N N . ASN A 1 115 ? 2.030 9.536 -12.060 1.00 86.00 115 ASN A N 1
ATOM 885 C CA . ASN A 1 115 ? 2.868 9.143 -13.200 1.00 86.00 115 ASN A CA 1
ATOM 886 C C . ASN A 1 115 ? 4.335 8.918 -12.826 1.00 86.00 115 ASN A C 1
ATOM 888 O O . ASN A 1 115 ? 5.055 8.229 -13.550 1.00 86.00 115 ASN A O 1
ATOM 892 N N . THR A 1 116 ? 4.783 9.482 -11.708 1.00 85.62 116 THR A N 1
ATOM 893 C CA . THR A 1 116 ? 6.181 9.457 -11.270 1.00 85.62 116 THR A CA 1
ATOM 894 C C . THR A 1 116 ? 6.324 8.900 -9.850 1.00 85.62 116 THR A C 1
ATOM 896 O O . THR A 1 116 ? 5.350 8.877 -9.093 1.00 85.62 116 THR A O 1
ATOM 899 N N . PRO A 1 117 ? 7.545 8.508 -9.429 1.00 85.50 117 PRO A N 1
ATOM 900 C CA . PRO A 1 117 ? 7.800 8.131 -8.037 1.00 85.50 117 PRO A CA 1
ATOM 901 C C . PRO A 1 117 ? 7.451 9.250 -7.046 1.00 85.50 117 PRO A C 1
ATOM 903 O O . PRO A 1 117 ? 7.015 8.971 -5.933 1.00 85.50 117 PRO A O 1
ATOM 906 N N . ARG A 1 118 ? 7.615 10.520 -7.452 1.00 87.06 118 ARG A N 1
ATOM 907 C CA . ARG A 1 118 ? 7.257 11.689 -6.637 1.00 87.06 118 ARG A CA 1
ATOM 908 C C . ARG A 1 118 ? 5.745 11.823 -6.474 1.00 87.06 118 ARG A C 1
ATOM 910 O O . ARG A 1 118 ? 5.292 12.155 -5.383 1.00 87.06 118 ARG A O 1
ATOM 917 N N . ASP A 1 119 ? 4.977 11.545 -7.521 1.00 88.94 119 ASP A N 1
ATOM 918 C CA . ASP A 1 119 ? 3.515 11.572 -7.427 1.00 88.94 119 ASP A CA 1
ATOM 919 C C . ASP A 1 119 ? 3.027 10.449 -6.510 1.00 88.94 119 ASP A C 1
ATOM 921 O O . ASP A 1 119 ? 2.198 10.694 -5.640 1.00 88.94 119 ASP A O 1
ATOM 925 N N . LEU A 1 120 ? 3.612 9.245 -6.616 1.00 89.94 120 LEU A N 1
ATOM 926 C CA . LEU A 1 120 ? 3.274 8.145 -5.709 1.00 89.94 120 LEU A CA 1
ATOM 927 C C . LEU A 1 120 ? 3.672 8.471 -4.263 1.00 89.94 120 LEU A C 1
ATOM 929 O O . LEU A 1 120 ? 2.935 8.136 -3.342 1.00 89.94 120 LEU A O 1
ATOM 933 N N . GLN A 1 121 ? 4.804 9.151 -4.054 1.00 89.50 121 GLN A N 1
ATOM 934 C CA . GLN A 1 121 ? 5.225 9.603 -2.729 1.00 89.50 121 GLN A CA 1
ATOM 935 C C . GLN A 1 121 ? 4.189 10.546 -2.103 1.00 89.50 121 GLN A C 1
ATOM 937 O O . GLN A 1 121 ? 3.821 10.362 -0.945 1.00 89.50 121 GLN A O 1
ATOM 942 N N . ARG A 1 122 ? 3.706 11.539 -2.858 1.00 90.00 122 ARG A N 1
ATOM 943 C CA . ARG A 1 122 ? 2.658 12.462 -2.392 1.00 90.00 122 ARG A CA 1
ATOM 944 C C . ARG A 1 122 ? 1.351 11.729 -2.133 1.00 90.00 122 ARG A C 1
ATOM 946 O O . ARG A 1 122 ? 0.780 11.875 -1.061 1.00 90.00 122 ARG A O 1
ATOM 953 N N . TYR A 1 123 ? 0.941 10.877 -3.069 1.00 91.75 123 TYR A N 1
ATOM 954 C CA . TYR A 1 123 ? -0.274 10.082 -2.952 1.00 91.75 123 TYR A CA 1
ATOM 955 C C . TYR A 1 123 ? -0.263 9.182 -1.704 1.00 91.75 123 TYR A C 1
ATOM 957 O O . TYR A 1 123 ? -1.227 9.162 -0.944 1.00 91.75 123 TYR A O 1
ATOM 965 N N . ALA A 1 124 ? 0.852 8.499 -1.427 1.00 91.69 124 ALA A N 1
ATOM 966 C CA . ALA A 1 124 ? 1.011 7.685 -0.222 1.00 91.69 124 ALA A CA 1
ATOM 967 C C . ALA A 1 124 ? 0.968 8.527 1.068 1.00 91.69 124 ALA A C 1
ATOM 969 O O . ALA A 1 124 ? 0.362 8.100 2.049 1.00 91.69 124 ALA A O 1
ATOM 970 N N . ALA A 1 125 ? 1.560 9.728 1.070 1.00 91.50 125 ALA A N 1
ATOM 971 C CA . ALA A 1 125 ? 1.486 10.656 2.202 1.00 91.50 125 ALA A CA 1
ATOM 972 C C . ALA A 1 125 ? 0.048 11.151 2.450 1.00 91.50 125 ALA A C 1
ATOM 974 O O . ALA A 1 125 ? -0.382 11.257 3.603 1.00 91.50 125 ALA A O 1
ATOM 975 N N . THR A 1 126 ? -0.708 11.406 1.379 1.00 90.81 126 THR A N 1
ATOM 976 C CA . THR A 1 126 ? -2.134 11.749 1.444 1.00 90.81 126 THR A CA 1
ATOM 977 C C . THR A 1 126 ? -2.945 10.603 2.027 1.00 90.81 126 THR A C 1
ATOM 979 O O . THR A 1 126 ? -3.645 10.817 3.010 1.00 90.81 126 THR A O 1
ATOM 982 N N . LEU A 1 127 ? -2.777 9.374 1.524 1.00 91.31 127 LEU A N 1
ATOM 983 C CA . LEU A 1 127 ? -3.455 8.198 2.078 1.00 91.31 127 LEU A CA 1
ATOM 984 C C . LEU A 1 127 ? -3.125 7.974 3.558 1.00 91.31 127 LEU A C 1
ATOM 986 O O . LEU A 1 127 ? -4.018 7.662 4.337 1.00 91.31 127 LEU A O 1
ATOM 990 N N . ALA A 1 128 ? -1.866 8.157 3.965 1.00 91.19 128 ALA A N 1
ATOM 991 C CA . ALA A 1 128 ? -1.475 7.995 5.363 1.00 91.19 128 ALA A CA 1
ATOM 992 C C . ALA A 1 128 ? -2.152 9.035 6.269 1.00 91.19 128 ALA A C 1
ATOM 994 O O . ALA A 1 128 ? -2.602 8.712 7.365 1.00 91.19 128 ALA A O 1
ATOM 995 N N . THR A 1 129 ? -2.245 10.282 5.799 1.00 89.56 129 THR A N 1
ATOM 996 C CA . THR A 1 129 ? -2.900 11.378 6.527 1.00 89.56 129 THR A CA 1
ATOM 997 C C . THR A 1 129 ? -4.415 11.185 6.581 1.00 89.56 129 THR A C 1
ATOM 999 O O . THR A 1 129 ? -5.018 11.354 7.640 1.00 89.56 129 THR A O 1
ATOM 1002 N N . ASP A 1 130 ? -5.025 10.793 5.462 1.00 89.06 130 ASP A N 1
ATOM 1003 C CA . ASP A 1 130 ? -6.451 10.487 5.374 1.00 89.06 130 ASP A CA 1
ATOM 1004 C C . ASP A 1 130 ? -6.825 9.314 6.283 1.00 89.06 130 ASP A C 1
ATOM 1006 O O . ASP A 1 130 ? -7.838 9.390 6.965 1.00 89.06 130 ASP A O 1
ATOM 1010 N N . PHE A 1 131 ? -6.000 8.265 6.356 1.00 89.69 131 PHE A N 1
ATOM 1011 C CA . PHE A 1 131 ? -6.244 7.135 7.251 1.00 89.69 131 PHE A CA 1
ATOM 1012 C C . PHE A 1 131 ? -6.283 7.567 8.722 1.00 89.69 131 PHE A C 1
ATOM 1014 O O . PHE A 1 131 ? -7.212 7.203 9.440 1.00 89.69 131 PHE A O 1
ATOM 1021 N N . VAL A 1 132 ? -5.310 8.373 9.165 1.00 89.88 132 VAL A N 1
ATOM 1022 C CA . VAL A 1 132 ? -5.271 8.892 10.544 1.00 89.88 132 VAL A CA 1
ATOM 1023 C C . VAL A 1 132 ? -6.487 9.773 10.827 1.00 89.88 132 VAL A C 1
ATOM 1025 O O . VAL A 1 132 ? -7.148 9.585 11.846 1.00 89.88 132 VAL A O 1
ATOM 1028 N N . ARG A 1 133 ? -6.833 10.687 9.910 1.00 88.19 133 ARG A N 1
ATOM 1029 C CA . ARG A 1 133 ? -8.029 11.532 10.043 1.00 88.19 133 ARG A CA 1
ATOM 1030 C C . ARG A 1 133 ? -9.298 10.686 10.138 1.00 88.19 133 ARG A C 1
ATOM 1032 O O . ARG A 1 133 ? -10.112 10.903 11.030 1.00 88.19 133 ARG A O 1
ATOM 1039 N N . ASP A 1 134 ? -9.467 9.726 9.234 1.00 87.81 134 ASP A N 1
ATOM 1040 C CA . ASP A 1 134 ? -10.659 8.883 9.182 1.00 87.81 134 ASP A CA 1
ATOM 1041 C C . ASP A 1 134 ? -10.755 8.006 10.458 1.00 87.81 134 ASP A C 1
ATOM 1043 O O . ASP A 1 134 ? -11.853 7.814 10.988 1.00 87.81 134 ASP A O 1
ATOM 1047 N N . GLN A 1 135 ? -9.621 7.557 11.023 1.00 87.75 135 GLN A N 1
ATOM 1048 C CA . GLN A 1 135 ? -9.556 6.896 12.337 1.00 87.75 135 GLN A CA 1
ATOM 1049 C C . GLN A 1 135 ? -9.980 7.809 13.493 1.00 87.75 135 GLN A C 1
ATOM 1051 O O . GLN A 1 135 ? -10.764 7.397 14.350 1.00 87.75 135 GLN A O 1
ATOM 1056 N N . GLU A 1 136 ? -9.486 9.047 13.531 1.00 88.38 136 GLU A N 1
ATOM 1057 C CA . GLU A 1 136 ? -9.848 10.028 14.560 1.00 88.38 136 GLU A CA 1
ATOM 1058 C C . GLU A 1 136 ? -11.340 10.382 14.499 1.00 88.38 136 GLU A C 1
ATOM 1060 O O . GLU A 1 136 ? -12.018 10.434 15.528 1.00 88.38 136 GLU A O 1
ATOM 1065 N N . GLU A 1 137 ? -11.880 10.583 13.295 1.00 86.62 137 GLU A N 1
ATOM 1066 C CA . GLU A 1 137 ? -13.305 10.838 13.083 1.00 86.62 137 GLU A CA 1
ATOM 1067 C C . GLU A 1 137 ? -14.170 9.655 13.516 1.00 86.62 137 GLU A C 1
ATOM 1069 O O . GLU A 1 137 ? -15.224 9.845 14.135 1.00 86.62 137 GLU A O 1
ATOM 1074 N N . TYR A 1 138 ? -13.729 8.434 13.207 1.00 85.25 138 TYR A N 1
ATOM 1075 C CA . TYR A 1 138 ? -14.381 7.216 13.663 1.00 85.25 138 TYR A CA 1
ATOM 1076 C C . TYR A 1 138 ? -14.392 7.139 15.193 1.00 85.25 138 TYR A C 1
ATOM 1078 O O . TYR A 1 138 ? -15.464 7.007 15.791 1.00 85.25 138 TYR A O 1
ATOM 1086 N N . GLN A 1 139 ? -13.235 7.306 15.838 1.00 86.38 139 GLN A N 1
ATOM 1087 C CA . GLN A 1 139 ? -13.133 7.259 17.295 1.00 86.38 139 GLN A CA 1
ATOM 1088 C C . GLN A 1 139 ? -14.003 8.340 17.949 1.00 86.38 139 GLN A C 1
ATOM 1090 O O . GLN A 1 139 ? -14.743 8.055 18.887 1.00 86.38 139 GLN A O 1
ATOM 1095 N N . ALA A 1 140 ? -14.031 9.553 17.391 1.00 86.88 140 ALA A N 1
ATOM 1096 C CA . ALA A 1 140 ? -14.889 10.627 17.877 1.00 86.88 140 ALA A CA 1
ATOM 1097 C C . ALA A 1 140 ? -16.393 10.306 17.758 1.00 86.88 140 ALA A C 1
ATOM 1099 O O . ALA A 1 140 ? -17.179 10.747 18.601 1.00 86.88 140 ALA A O 1
ATOM 1100 N N . LYS A 1 141 ? -16.827 9.557 16.731 1.00 85.00 141 LYS A N 1
ATOM 1101 C CA . LYS A 1 141 ? -18.217 9.071 16.613 1.00 85.00 141 LYS A CA 1
ATOM 1102 C C . LYS A 1 141 ? -18.522 8.001 17.661 1.00 85.00 141 LYS A C 1
ATOM 1104 O O . LYS A 1 141 ? -19.567 8.088 18.311 1.00 85.00 141 LYS A O 1
ATOM 1109 N N . VAL A 1 142 ? -17.606 7.050 17.856 1.00 85.81 142 VAL A N 1
ATOM 1110 C CA . VAL A 1 142 ? -17.708 5.997 18.882 1.00 85.81 142 VAL A CA 1
ATOM 1111 C C . VAL A 1 142 ? -17.823 6.610 20.277 1.00 85.81 142 VAL A C 1
ATOM 1113 O O . VAL A 1 142 ? -18.750 6.278 21.015 1.00 85.81 142 VAL A O 1
ATOM 1116 N N . ASP A 1 143 ? -16.965 7.574 20.608 1.00 87.38 143 ASP A N 1
ATOM 1117 C CA . ASP A 1 143 ? -16.955 8.255 21.909 1.00 87.38 143 ASP A CA 1
ATOM 1118 C C . ASP A 1 143 ? -18.256 9.029 22.179 1.00 87.38 143 ASP A C 1
ATOM 1120 O O . ASP A 1 143 ? -18.682 9.186 23.324 1.00 87.38 143 ASP A O 1
ATOM 1124 N N . ARG A 1 144 ? -18.932 9.494 21.120 1.00 88.69 144 ARG A N 1
ATOM 1125 C CA . ARG A 1 144 ? -20.247 10.156 21.192 1.00 88.69 144 ARG A CA 1
ATOM 1126 C C . ARG A 1 144 ? -21.421 9.172 21.237 1.00 88.69 144 ARG A C 1
ATOM 1128 O O . ARG A 1 144 ? -22.569 9.617 21.235 1.00 88.69 144 ARG A O 1
ATOM 1135 N N . GLY A 1 145 ? -21.163 7.863 21.234 1.00 84.19 145 GLY A N 1
ATOM 1136 C CA . GLY A 1 145 ? -22.189 6.820 21.162 1.00 84.19 145 GLY A CA 1
ATOM 1137 C C . GLY A 1 145 ? -22.986 6.840 19.854 1.00 84.19 145 GLY A C 1
ATOM 1138 O O . GLY A 1 145 ? -24.105 6.329 19.804 1.00 84.19 145 GLY A O 1
ATOM 1139 N N . GLN A 1 146 ? -22.450 7.472 18.807 1.00 82.62 146 GLN A N 1
ATOM 1140 C CA . GLN A 1 146 ? -23.082 7.520 17.496 1.00 82.62 146 GLN A CA 1
ATOM 1141 C C . GLN A 1 146 ? -22.779 6.229 16.745 1.00 82.62 146 GLN A C 1
ATOM 1143 O O . GLN A 1 146 ? -21.689 5.669 16.854 1.00 82.62 146 GLN A O 1
ATOM 1148 N N . TRP A 1 147 ? -23.743 5.764 15.950 1.00 70.19 147 TRP A N 1
ATOM 1149 C CA . TRP A 1 147 ? -23.483 4.667 15.030 1.00 70.19 147 TRP A CA 1
ATOM 1150 C C . TRP A 1 147 ? -22.435 5.125 14.013 1.00 70.19 147 TRP A C 1
ATOM 1152 O O . TRP A 1 147 ? -22.673 6.047 13.233 1.00 70.19 147 TRP A O 1
ATOM 1162 N N . ALA A 1 148 ? -21.258 4.509 14.064 1.00 62.12 148 ALA A N 1
ATOM 1163 C CA . ALA A 1 148 ? -20.113 4.866 13.236 1.00 62.12 148 ALA A CA 1
ATOM 1164 C C . ALA A 1 148 ? -20.141 4.194 11.846 1.00 62.12 148 ALA A C 1
ATOM 1166 O O . ALA A 1 148 ? -19.144 4.228 11.131 1.00 62.12 148 ALA A O 1
ATOM 1167 N N . GLY A 1 149 ? -21.296 3.641 11.452 1.00 62.28 149 GLY A N 1
ATOM 1168 C CA . GLY A 1 149 ? -21.489 2.881 10.220 1.00 62.28 149 GLY A CA 1
ATOM 1169 C C . GLY A 1 149 ? -21.258 1.381 10.398 1.00 62.28 149 GLY A C 1
ATOM 1170 O O . GLY A 1 149 ? -20.860 0.896 11.458 1.00 62.28 149 GLY A O 1
ATOM 1171 N N . ASP A 1 150 ? -21.544 0.642 9.339 1.00 55.81 150 ASP A N 1
ATOM 1172 C CA . ASP A 1 150 ? -21.426 -0.804 9.205 1.00 55.81 150 ASP A CA 1
ATOM 1173 C C . ASP A 1 150 ? -19.972 -1.219 8.963 1.00 55.81 150 ASP A C 1
ATOM 1175 O O . ASP A 1 150 ? -19.683 -1.831 7.952 1.00 55.81 150 ASP A O 1
ATOM 1179 N N . GLY A 1 151 ? -19.067 -0.861 9.891 1.00 49.16 151 GLY A N 1
ATOM 1180 C CA . GLY A 1 151 ? -17.767 -1.522 10.119 1.00 49.16 151 GLY A CA 1
ATOM 1181 C C . GLY A 1 151 ? -17.003 -1.959 8.868 1.00 49.16 151 GLY A C 1
ATOM 1182 O O . GLY A 1 151 ? -16.411 -3.030 8.883 1.00 49.16 151 GLY A O 1
ATOM 1183 N N . GLY A 1 152 ? -17.087 -1.152 7.808 1.00 52.19 152 GLY A N 1
ATOM 1184 C CA . GLY A 1 152 ? -16.728 -1.479 6.430 1.00 52.19 152 GLY A CA 1
ATOM 1185 C C . GLY A 1 152 ? -15.967 -0.329 5.756 1.00 52.19 152 GLY A C 1
ATOM 1186 O O . GLY A 1 152 ? -16.026 -0.177 4.541 1.00 52.19 152 GLY A O 1
ATOM 1187 N N . SER A 1 153 ? -15.336 0.542 6.557 1.00 67.00 153 SER A N 1
ATOM 1188 C CA . SER A 1 153 ? -14.427 1.582 6.070 1.00 67.00 153 SER A CA 1
ATOM 1189 C C . SER A 1 153 ? -13.022 1.379 6.631 1.00 67.00 153 SER A C 1
ATOM 1191 O O . SER A 1 153 ? -12.887 1.269 7.847 1.00 67.00 153 SER A O 1
ATOM 1193 N N . TRP A 1 154 ? -11.995 1.499 5.794 1.00 81.38 154 TRP A N 1
ATOM 1194 C CA . TRP A 1 154 ? -10.585 1.270 6.118 1.00 81.38 154 TRP A CA 1
ATOM 1195 C C . TRP A 1 154 ? -10.117 1.851 7.461 1.00 81.38 154 TRP A C 1
ATOM 1197 O O . TRP A 1 154 ? -9.219 1.303 8.082 1.00 81.38 154 TRP A O 1
ATOM 1207 N N . ALA A 1 155 ? -10.768 2.907 7.956 1.00 82.69 155 ALA A N 1
ATOM 1208 C CA . ALA A 1 155 ? -10.606 3.496 9.278 1.00 82.69 155 ALA A CA 1
ATOM 1209 C C . ALA A 1 155 ? -10.702 2.510 10.465 1.00 82.69 155 ALA A C 1
ATOM 1211 O O . ALA A 1 155 ? -10.130 2.798 11.510 1.00 82.69 155 ALA A O 1
ATOM 1212 N N . HIS A 1 156 ? -11.388 1.365 10.362 1.00 80.56 156 HIS A N 1
ATOM 1213 C CA . HIS A 1 156 ? -11.387 0.343 11.432 1.00 80.56 156 HIS A CA 1
ATOM 1214 C C . HIS A 1 156 ? -10.438 -0.833 11.149 1.00 80.56 156 HIS A C 1
ATOM 1216 O O . HIS A 1 156 ? -10.193 -1.648 12.039 1.00 80.56 156 HIS A O 1
ATOM 1222 N N . SER A 1 157 ? -9.871 -0.909 9.943 1.00 84.44 157 SER A N 1
ATOM 1223 C CA . SER A 1 157 ? -9.008 -2.011 9.531 1.00 84.44 157 SER A CA 1
ATOM 1224 C C . SER A 1 157 ? -7.631 -1.922 10.184 1.00 84.44 157 SER A C 1
ATOM 1226 O O . SER A 1 157 ? -7.059 -0.845 10.376 1.00 84.44 157 SER A O 1
ATOM 1228 N N . ASN A 1 158 ? -7.053 -3.083 10.485 1.00 88.31 158 ASN A N 1
ATOM 1229 C CA . ASN A 1 158 ? -5.631 -3.177 10.799 1.00 88.31 158 ASN A CA 1
ATOM 1230 C C . ASN A 1 158 ? -4.808 -3.423 9.519 1.00 88.31 158 ASN A C 1
ATOM 1232 O O . ASN A 1 158 ? -5.341 -3.690 8.441 1.00 88.31 158 ASN A O 1
ATOM 1236 N N . LEU A 1 159 ? -3.480 -3.338 9.639 1.00 90.56 159 LEU A N 1
ATOM 1237 C CA . LEU A 1 159 ? -2.576 -3.531 8.504 1.00 90.56 159 LEU A CA 1
ATOM 1238 C C . LEU A 1 159 ? -2.728 -4.911 7.847 1.00 90.56 159 LEU A C 1
ATOM 1240 O O . LEU A 1 159 ? -2.604 -5.027 6.630 1.00 90.56 159 LEU A O 1
ATOM 1244 N N . CYS A 1 160 ? -2.988 -5.950 8.633 1.00 89.50 160 CYS A N 1
ATOM 1245 C CA . CYS A 1 160 ? -3.066 -7.309 8.129 1.00 89.50 160 CYS A CA 1
ATOM 1246 C C . CYS A 1 160 ? -4.348 -7.511 7.297 1.00 89.50 160 CYS A C 1
ATOM 1248 O O . CYS A 1 160 ? -4.273 -8.082 6.208 1.00 89.50 160 CYS A O 1
ATOM 1250 N N . ASP A 1 161 ? -5.481 -6.950 7.739 1.00 88.75 161 ASP A N 1
ATOM 1251 C CA . ASP A 1 161 ? -6.742 -6.933 6.981 1.00 88.75 161 ASP A CA 1
ATOM 1252 C C . ASP A 1 161 ? -6.584 -6.173 5.662 1.00 88.75 161 ASP A C 1
ATOM 1254 O O . ASP A 1 161 ? -6.944 -6.678 4.599 1.00 88.75 161 ASP A O 1
ATOM 1258 N N . TRP A 1 162 ? -5.955 -4.995 5.703 1.00 91.19 162 TRP A N 1
ATOM 1259 C CA . TRP A 1 162 ? -5.710 -4.182 4.512 1.00 91.19 162 TRP A CA 1
ATOM 1260 C C . TRP A 1 162 ? -4.788 -4.879 3.496 1.00 91.19 162 TRP A C 1
ATOM 1262 O O . TRP A 1 162 ? -5.058 -4.869 2.293 1.00 91.19 162 TRP A O 1
ATOM 1272 N N . LEU A 1 163 ? -3.732 -5.562 3.959 1.00 92.25 163 LEU A N 1
ATOM 1273 C CA . LEU A 1 163 ? -2.877 -6.394 3.102 1.00 92.25 163 LEU A CA 1
ATOM 1274 C C . LEU A 1 163 ? -3.646 -7.585 2.508 1.00 92.25 163 LEU A C 1
ATOM 1276 O O . LEU A 1 163 ? -3.424 -7.939 1.348 1.00 92.25 163 LEU A O 1
ATOM 1280 N N . GLY A 1 164 ? -4.551 -8.192 3.281 1.00 90.19 164 GLY A N 1
ATOM 1281 C CA . GLY A 1 164 ? -5.427 -9.272 2.828 1.00 90.19 164 GLY A CA 1
ATOM 1282 C C . GLY A 1 164 ? -6.411 -8.817 1.747 1.00 90.19 164 GLY A C 1
ATOM 1283 O O . GLY A 1 164 ? -6.521 -9.467 0.705 1.00 90.19 164 GLY A O 1
ATOM 1284 N N . ALA A 1 165 ? -7.061 -7.670 1.946 1.00 88.75 165 ALA A N 1
ATOM 1285 C CA . ALA A 1 165 ? -7.945 -7.041 0.968 1.00 88.75 165 ALA A CA 1
ATOM 1286 C C . ALA A 1 165 ? -7.199 -6.693 -0.326 1.00 88.75 165 ALA A C 1
ATOM 1288 O O . ALA A 1 165 ? -7.642 -7.040 -1.426 1.00 88.75 165 ALA A O 1
ATOM 1289 N N . TRP A 1 166 ? -6.012 -6.093 -0.204 1.00 91.06 166 TRP A N 1
ATOM 1290 C CA . TRP A 1 166 ? -5.162 -5.795 -1.352 1.00 91.06 166 TRP A CA 1
ATOM 1291 C C . TRP A 1 166 ? -4.757 -7.076 -2.102 1.00 91.06 166 TRP A C 1
ATOM 1293 O O . TRP A 1 166 ? -4.842 -7.130 -3.332 1.00 91.06 166 TRP A O 1
ATOM 1303 N N . ALA A 1 167 ? -4.394 -8.143 -1.383 1.00 91.19 167 ALA A N 1
ATOM 1304 C CA . ALA A 1 167 ? -4.074 -9.437 -1.980 1.00 91.19 167 ALA A CA 1
ATOM 1305 C C . ALA A 1 167 ? -5.259 -10.040 -2.748 1.00 91.19 167 ALA A C 1
ATOM 1307 O O . ALA A 1 167 ? -5.090 -10.492 -3.885 1.00 91.19 167 ALA A O 1
ATOM 1308 N N . ALA A 1 168 ? -6.450 -10.039 -2.141 1.00 88.69 168 ALA A N 1
ATOM 1309 C CA . ALA A 1 168 ? -7.671 -10.561 -2.745 1.00 88.69 168 ALA A CA 1
ATOM 1310 C C . ALA A 1 168 ? -8.015 -9.807 -4.033 1.00 88.69 168 ALA A C 1
ATOM 1312 O O . ALA A 1 168 ? -8.297 -10.429 -5.061 1.00 88.69 168 ALA A O 1
ATOM 1313 N N . TRP A 1 169 ? -7.910 -8.478 -3.998 1.00 87.31 169 TRP A N 1
ATOM 1314 C CA . TRP A 1 169 ? -8.165 -7.636 -5.155 1.00 87.31 169 TRP A CA 1
ATOM 1315 C C . TRP A 1 169 ? -7.150 -7.879 -6.280 1.00 87.31 169 TRP A C 1
ATOM 1317 O O . TRP A 1 169 ? -7.533 -8.198 -7.402 1.00 87.31 169 TRP A O 1
ATOM 1327 N N . VAL A 1 170 ? -5.844 -7.841 -5.994 1.00 88.25 170 VAL A N 1
ATOM 1328 C CA . VAL A 1 170 ? -4.796 -8.110 -7.001 1.00 88.25 170 VAL A CA 1
ATOM 1329 C C . VAL A 1 170 ? -4.926 -9.518 -7.598 1.00 88.25 170 VAL A C 1
ATOM 1331 O O . VAL A 1 170 ? -4.673 -9.720 -8.790 1.00 88.25 170 VAL A O 1
ATOM 1334 N N . GLY A 1 171 ? -5.306 -10.504 -6.783 1.00 87.06 171 GLY A N 1
ATOM 1335 C CA . GLY A 1 171 ? -5.485 -11.895 -7.199 1.00 87.06 171 GLY A CA 1
ATOM 1336 C C . GLY A 1 171 ? -6.739 -12.140 -8.044 1.00 87.06 171 GLY A C 1
ATOM 1337 O O . GLY A 1 171 ? -6.803 -13.153 -8.753 1.00 87.06 171 GLY A O 1
ATOM 1338 N N . ALA A 1 172 ? -7.715 -11.227 -8.010 1.00 85.88 172 ALA A N 1
ATOM 1339 C CA . ALA A 1 172 ? -8.979 -11.378 -8.710 1.00 85.88 172 ALA A CA 1
ATOM 1340 C C . ALA A 1 172 ? -8.802 -11.367 -10.238 1.00 85.88 172 ALA A C 1
ATOM 1342 O O . ALA A 1 172 ? -8.060 -10.585 -10.835 1.00 85.88 172 ALA A O 1
ATOM 1343 N N . ASN A 1 173 ? -9.535 -12.256 -10.906 1.00 72.75 173 ASN A N 1
ATOM 1344 C CA . ASN A 1 173 ? -9.554 -12.360 -12.361 1.00 72.75 173 ASN A CA 1
ATOM 1345 C C . ASN A 1 173 ? -10.817 -11.681 -12.908 1.00 72.75 173 ASN A C 1
ATOM 1347 O O . ASN A 1 173 ? -11.768 -12.357 -13.290 1.00 72.75 173 ASN A O 1
ATOM 1351 N N . SER A 1 174 ? -10.847 -10.346 -12.942 1.00 68.56 174 SER A N 1
ATOM 1352 C CA . SER A 1 174 ? -11.906 -9.603 -13.644 1.00 68.56 174 SER A CA 1
ATOM 1353 C C . SER A 1 174 ? -11.344 -8.495 -14.540 1.00 68.56 174 SER A C 1
ATOM 1355 O O . SER A 1 174 ? -10.204 -8.071 -14.366 1.00 68.56 174 SER A O 1
ATOM 1357 N N . LEU A 1 175 ? -12.136 -8.048 -15.523 1.00 61.19 175 LEU A N 1
ATOM 1358 C CA . LEU A 1 175 ? -11.753 -7.082 -16.571 1.00 61.19 175 LEU A CA 1
ATOM 1359 C C . LEU A 1 175 ? -11.028 -5.810 -16.068 1.00 61.19 175 LEU A C 1
ATOM 1361 O O . LEU A 1 175 ? -10.026 -5.446 -16.681 1.00 61.19 175 LEU A O 1
ATOM 1365 N N . PRO A 1 176 ? -11.440 -5.166 -14.957 1.00 64.62 176 PRO A N 1
ATOM 1366 C CA . PRO A 1 176 ? -10.716 -4.025 -14.381 1.00 64.62 176 PRO A CA 1
ATOM 1367 C C . PRO A 1 176 ? -9.251 -4.323 -14.006 1.00 64.62 176 PRO A C 1
ATOM 1369 O O . PRO A 1 176 ? -8.398 -3.445 -14.086 1.00 64.62 176 PRO A O 1
ATOM 1372 N N . HIS A 1 177 ? -8.923 -5.577 -13.683 1.00 64.88 177 HIS A N 1
ATOM 1373 C CA . HIS A 1 177 ? -7.593 -6.007 -13.229 1.00 64.88 177 HIS A CA 1
ATOM 1374 C C . HIS A 1 177 ? -6.608 -6.254 -14.381 1.00 64.88 177 HIS A C 1
ATOM 1376 O O . HIS A 1 177 ? -5.437 -6.551 -14.136 1.00 64.88 177 HIS A O 1
ATOM 1382 N N . ALA A 1 178 ? -7.059 -6.145 -15.637 1.00 60.75 178 ALA A N 1
ATOM 1383 C CA . ALA A 1 178 ? -6.187 -6.163 -16.812 1.00 60.75 178 ALA A CA 1
ATOM 1384 C C . ALA A 1 178 ? -5.367 -4.865 -16.948 1.00 60.75 178 ALA A C 1
ATOM 1386 O O . ALA A 1 178 ? -4.326 -4.871 -17.593 1.00 60.75 178 ALA A O 1
ATOM 1387 N N . GLN A 1 179 ? -5.798 -3.770 -16.307 1.00 66.56 179 GLN A N 1
ATOM 1388 C CA . GLN A 1 179 ? -5.083 -2.485 -16.306 1.00 66.56 179 GLN A CA 1
ATOM 1389 C C . GLN A 1 179 ? -3.889 -2.450 -15.335 1.00 66.56 179 GLN A C 1
ATOM 1391 O O . GLN A 1 179 ? -3.155 -1.465 -15.290 1.00 66.56 179 GLN A O 1
ATOM 1396 N N . LEU A 1 180 ? -3.687 -3.521 -14.560 1.00 72.31 180 LEU A N 1
ATOM 1397 C CA . LEU A 1 180 ? -2.571 -3.657 -13.620 1.00 72.31 180 LEU A CA 1
ATOM 1398 C C . LEU A 1 180 ? -1.255 -4.049 -14.290 1.00 72.31 180 LEU A C 1
ATOM 1400 O O . LEU A 1 180 ? -0.201 -3.970 -13.663 1.00 72.31 180 LEU A O 1
ATOM 1404 N N . GLU A 1 181 ? -1.312 -4.478 -15.549 1.00 74.50 181 GLU A N 1
ATOM 1405 C CA . GLU A 1 181 ? -0.134 -4.810 -16.335 1.00 74.50 181 GLU A CA 1
ATOM 1406 C C . GLU A 1 181 ? -0.007 -3.836 -17.518 1.00 74.50 181 GLU A C 1
ATOM 1408 O O . GLU A 1 181 ? -0.958 -3.675 -18.285 1.00 74.50 181 GLU A O 1
ATOM 1413 N N . PRO A 1 182 ? 1.154 -3.179 -17.699 1.00 77.69 182 PRO A N 1
ATOM 1414 C CA . PRO A 1 182 ? 2.371 -3.272 -16.884 1.00 77.69 182 PRO A CA 1
ATOM 1415 C C . PRO A 1 182 ? 2.232 -2.601 -15.504 1.00 77.69 182 PRO A C 1
ATOM 1417 O O . PRO A 1 182 ? 1.490 -1.631 -15.357 1.00 77.69 182 PRO A O 1
ATOM 1420 N N . VAL A 1 183 ? 3.019 -3.062 -14.521 1.00 85.12 183 VAL A N 1
ATOM 1421 C CA . VAL A 1 183 ? 3.111 -2.397 -13.210 1.00 85.12 183 VAL A CA 1
ATOM 1422 C C . VAL A 1 183 ? 3.748 -1.019 -13.394 1.00 85.12 183 VAL A C 1
ATOM 1424 O O . VAL A 1 183 ? 4.938 -0.890 -13.684 1.00 85.12 183 VAL A O 1
ATOM 1427 N N . THR A 1 184 ? 2.926 0.011 -13.245 1.00 85.12 184 THR A N 1
ATOM 1428 C CA . THR A 1 184 ? 3.266 1.439 -13.317 1.00 85.12 184 THR A CA 1
ATOM 1429 C C . THR A 1 184 ? 2.920 2.133 -12.004 1.00 85.12 184 THR A C 1
ATOM 1431 O O . THR A 1 184 ? 2.097 1.626 -11.240 1.00 85.12 184 THR A O 1
ATOM 1434 N N . TRP A 1 185 ? 3.470 3.324 -11.760 1.00 86.81 185 TRP A N 1
ATOM 1435 C CA . TRP A 1 185 ? 3.122 4.128 -10.581 1.00 86.81 185 TRP A CA 1
ATOM 1436 C C . TRP A 1 185 ? 1.612 4.387 -10.478 1.00 86.81 185 TRP A C 1
ATOM 1438 O O . TRP A 1 185 ? 1.035 4.181 -9.412 1.00 86.81 185 TRP A O 1
ATOM 1448 N N . ARG A 1 186 ? 0.952 4.680 -11.607 1.00 88.19 186 ARG A N 1
ATOM 1449 C CA . ARG A 1 186 ? -0.513 4.781 -11.705 1.00 88.19 186 ARG A CA 1
ATOM 1450 C C . ARG A 1 186 ? -1.211 3.503 -11.249 1.00 88.19 186 ARG A C 1
ATOM 1452 O O . ARG A 1 186 ? -2.128 3.550 -10.439 1.00 88.19 186 ARG A O 1
ATOM 1459 N N . SER A 1 187 ? -0.784 2.345 -11.756 1.00 87.69 187 SER A N 1
ATOM 1460 C CA . SER A 1 187 ? -1.400 1.066 -11.375 1.00 87.69 187 SER A CA 1
ATOM 1461 C C . SER A 1 187 ? -1.205 0.736 -9.892 1.00 87.69 187 SER A C 1
ATOM 1463 O O . SER A 1 187 ? -2.043 0.048 -9.317 1.00 87.69 187 SER A O 1
ATOM 1465 N N . VAL A 1 188 ? -0.120 1.218 -9.271 1.00 90.00 188 VAL A N 1
ATOM 1466 C CA . VAL A 1 188 ? 0.116 1.079 -7.826 1.00 90.00 188 VAL A CA 1
ATOM 1467 C C . VAL A 1 188 ? -0.815 2.010 -7.051 1.00 90.00 188 VAL A C 1
ATOM 1469 O O . VAL A 1 188 ? -1.444 1.570 -6.098 1.00 90.00 188 VAL A O 1
ATOM 1472 N N . ALA A 1 189 ? -0.990 3.260 -7.484 1.00 89.94 189 ALA A N 1
ATOM 1473 C CA . ALA A 1 189 ? -1.945 4.172 -6.855 1.00 89.94 189 ALA A CA 1
ATOM 1474 C C . ALA A 1 189 ? -3.390 3.643 -6.930 1.00 89.94 189 ALA A C 1
ATOM 1476 O O . ALA A 1 189 ? -4.096 3.649 -5.926 1.00 89.94 189 ALA A O 1
ATOM 1477 N N . LEU A 1 190 ? -3.801 3.095 -8.081 1.00 88.50 190 LEU A N 1
ATOM 1478 C CA . LEU A 1 190 ? -5.103 2.433 -8.251 1.00 88.50 190 LEU A CA 1
ATOM 1479 C C . LEU A 1 190 ? -5.265 1.204 -7.345 1.00 88.50 190 LEU A C 1
ATOM 1481 O O . LEU A 1 190 ? -6.331 0.975 -6.788 1.00 88.50 190 LEU A O 1
ATOM 1485 N N . GLN A 1 191 ? -4.207 0.410 -7.183 1.00 88.81 191 GLN A N 1
ATOM 1486 C CA . GLN A 1 191 ? -4.198 -0.711 -6.243 1.00 88.81 191 GLN A CA 1
ATOM 1487 C C . GLN A 1 191 ? -4.469 -0.250 -4.804 1.00 88.81 191 GLN A C 1
ATOM 1489 O O . GLN A 1 191 ? -5.313 -0.829 -4.123 1.00 88.81 191 GLN A O 1
ATOM 1494 N N . LEU A 1 192 ? -3.782 0.807 -4.358 1.00 89.12 192 LEU A N 1
ATOM 1495 C CA . LEU A 1 192 ? -3.932 1.360 -3.010 1.00 89.12 192 LEU A CA 1
ATOM 1496 C C . LEU A 1 192 ? -5.313 1.990 -2.792 1.00 89.12 192 LEU A C 1
ATOM 1498 O O . LEU A 1 192 ? -5.905 1.808 -1.728 1.00 89.12 192 LEU A O 1
ATOM 1502 N N . SER A 1 193 ? -5.850 2.689 -3.798 1.00 85.50 193 SER A N 1
ATOM 1503 C CA . SER A 1 193 ? -7.174 3.310 -3.710 1.00 85.50 193 SER A CA 1
ATOM 1504 C C . SER A 1 193 ? -8.292 2.277 -3.582 1.00 85.50 193 SER A C 1
ATOM 1506 O O . SER A 1 193 ? -9.252 2.506 -2.851 1.00 85.50 193 SER A O 1
ATOM 1508 N N . VAL A 1 194 ? -8.165 1.118 -4.237 1.00 82.81 194 VAL A N 1
ATOM 1509 C CA . VAL A 1 194 ? -9.168 0.055 -4.120 1.00 82.81 194 VAL A CA 1
ATOM 1510 C C . VAL A 1 194 ? -8.989 -0.768 -2.847 1.00 82.81 194 VAL A C 1
ATOM 1512 O O . VAL A 1 194 ? -9.990 -1.146 -2.247 1.00 82.81 194 VAL A O 1
ATOM 1515 N N . ALA A 1 195 ? -7.760 -0.980 -2.369 1.00 79.00 195 ALA A N 1
ATOM 1516 C CA . ALA A 1 195 ? -7.527 -1.620 -1.070 1.00 79.00 195 ALA A CA 1
ATOM 1517 C C . ALA A 1 195 ? -8.166 -0.847 0.103 1.00 79.00 195 ALA A C 1
ATOM 1519 O O . ALA A 1 195 ? -8.476 -1.441 1.126 1.00 79.00 195 ALA A O 1
ATOM 1520 N N . ARG A 1 196 ? -8.405 0.465 -0.050 1.00 75.31 196 ARG A N 1
ATOM 1521 C CA . ARG A 1 196 ? -9.197 1.280 0.889 1.00 75.31 196 ARG A CA 1
ATOM 1522 C C . ARG A 1 196 ? -10.703 0.956 0.882 1.00 75.31 196 ARG A C 1
ATOM 1524 O O . ARG A 1 196 ? -11.376 1.246 1.860 1.00 75.31 196 ARG A O 1
ATOM 1531 N N . ILE A 1 197 ? -11.240 0.459 -0.232 1.00 66.19 197 ILE A N 1
ATOM 1532 C CA . ILE A 1 197 ? -12.689 0.292 -0.466 1.00 66.19 197 ILE A CA 1
ATOM 1533 C C . ILE A 1 197 ? -13.113 -1.182 -0.375 1.00 66.19 197 ILE A C 1
ATOM 1535 O O . ILE A 1 197 ? -14.280 -1.480 -0.139 1.00 66.19 197 ILE A O 1
ATOM 1539 N N . TYR A 1 198 ? -12.192 -2.108 -0.637 1.00 53.66 198 TYR A N 1
ATOM 1540 C CA . TYR A 1 198 ? -12.471 -3.536 -0.663 1.00 53.66 198 TYR A CA 1
ATOM 1541 C C . TYR A 1 198 ? -12.505 -4.100 0.764 1.00 53.66 198 TYR A C 1
ATOM 1543 O O . TYR A 1 198 ? -11.459 -4.429 1.318 1.00 53.66 198 TYR A O 1
ATOM 1551 N N . GLU A 1 199 ? -13.706 -4.205 1.334 1.00 48.84 199 GLU A N 1
ATOM 1552 C CA . GLU A 1 199 ? -14.000 -4.792 2.652 1.00 48.84 199 GLU A CA 1
ATOM 1553 C C . GLU A 1 199 ? -15.094 -5.856 2.574 1.00 48.84 199 GLU A C 1
ATOM 1555 O O . GLU A 1 199 ? -16.067 -5.660 1.804 1.00 48.84 199 GLU A O 1
#

Organism: Streptomyces bingchenggensis (strain BCW-1) (NCBI:txid749414)

Mean predicted aligned error: 8.54 Å

Solvent-accessible surface area (backbone atoms only — not comparable to full-atom values): 10827 Å² total; per-residue (Å²): 136,84,72,81,82,53,99,59,62,39,81,70,19,81,36,61,62,40,38,17,53,47,32,41,47,50,14,53,49,44,46,46,44,71,66,70,60,89,61,71,86,79,68,51,86,41,62,57,52,78,40,57,44,41,45,28,27,12,43,28,41,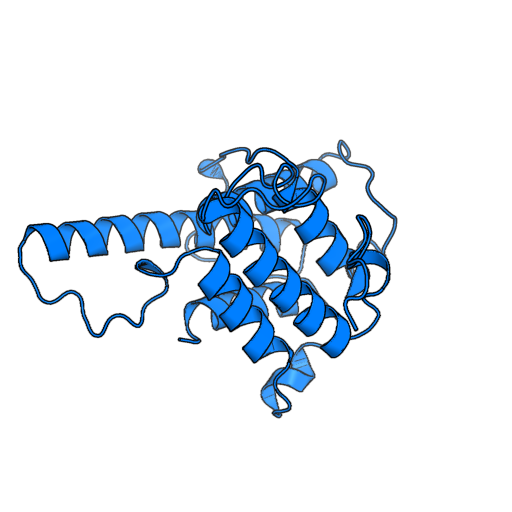54,43,47,32,45,73,73,69,74,45,93,68,81,93,50,59,100,79,33,45,45,49,30,46,47,38,43,50,52,57,49,24,38,57,34,70,54,48,90,63,78,88,52,42,44,96,77,69,52,43,88,71,18,75,41,68,66,43,43,26,24,39,32,33,25,52,24,52,49,43,54,51,45,30,50,53,43,49,54,30,49,77,68,72,42,88,71,67,82,89,61,53,55,53,77,56,53,34,31,57,40,31,37,32,34,14,53,59,58,51,45,92,51,79,81,58,59,64,46,64,71,45,31,46,27,36,50,36,46,48,54,60,45,28,50,64,52,112

Radius of gyration: 16.72 Å; Cα contacts (8 Å, |Δi|>4): 268; chains: 1; bounding box: 44×48×39 Å

Sequence (199 aa):
MSASRSIDSWQQVKSRQGFAAYLSFLAVDCEQACSGQDAEPPTVSRWTNRTIDGLLWGWVRLLGGRLDGTDLLHEEAPDRPGWQGLAYQLDTVRTTSPGLNFVLADSGTEPDEVNTPRDLQRYAATLATDFVRDQEEYQAKVDRGQWAGDGGSWAHSNLCDWLGAWAAWVGANSLPHAQLEPVTWRSVALQLSVARIYE

Foldseek 3Di:
DDDPCDPQLLQVFQDLLSLLVLLLVVLVLLVCLVVPPCDDDDRNVQALDWFLLFLLQLLLVVLVCVVVVNDDDDDDDQFFCFSSNVSVSSSNSRRDGGDDDLVLADCPQDLQNFRHSSSLSNLSSNVSVVLVVLLVVLVVCVVVVHDSDDCQFSSNDIPSLLSNQLSVVSNDPDPVNVVCPPPGRSSVSVSNVVSRRRD

Nearest PDB structures (foldseek):
  3ay5-assembly1_A  TM=2.170E-01  e=4.185E+00  Homo sapiens

Secondary structure (DSSP, 8-state):
------TTGGGG--SHHHHHHHHHHHHHHHHHHHHT--PPTTSGGG-S--SHHHHHHHHHHHHHHHHTT--------TT--HHHHHHHHHHHHHHS-----GGG--TT--GGG--SHHHHHHHHHHHHHHHHHHHHHHHHHHHTT----SS-SGGG--HHHHHHHHHHHHH--SGGGGGG-S--HHHHHHHHHHHTT--

pLDDT: mean 78.1, std 14.58, range [30.58, 93.25]